Protein AF-A9DFM1-F1 (afdb_monomer)

InterPro domains:
  IPR001387 Cro/C1-type, helix-turn-helix domain [cd00093] (12-69)
  IPR010982 Lambda repressor-like, DNA-binding domain superfamily [G3DSA:1.10.260.40] (3-71)
  IPR010982 Lambda repressor-like, DNA-binding domain superfamily [SSF47413] (9-70)

Mean predicted aligned error: 19.08 Å

Secondary structure (DSSP, 8-state):
----HHHHHHHHHHHHHHHHHHT--HHHHHHHTT--HHHHHHHHTTSS---GGGHHHHHHHHT--HHHHHHHHHTTTS-HHHHHHHHHHHHHHHHHHHTT-SS------------------------------------S--HHHHHHHHHHHHHHHHHHHTTT----HHHHHHHHHHHHHHHHHTT-----SSPPHHHHHHHHHHHHHGGGS-GGGS-HHHHHHHHHHHHHHTS--HHHHHHHHHHHHHHS---

pLDDT: mean 78.1, std 21.41, range [25.56, 97.5]

Organism: Hoeflea phototrophica (strain DSM 17068 / NCIMB 14078 / DFL-43) (NCBI:txid411684)

Nearest PDB structures (foldseek):
  2b5a-assembly1_A  TM=8.485E-01  e=1.503E-03  [Bacillus] caldolyticus
  1y7y-assembly1_B  TM=8.995E-01  e=6.700E-03  Aeromonas hydrophila
  3f52-assembly1_E  TM=8.189E-01  e=5.770E-03  Corynebacterium glutamicum
  3f51-assembly1_A  TM=6.640E-01  e=1.745E-03  Corynebacterium glutamicum
  3f52-assembly1_A  TM=8.006E-01  e=6.065E-03  Corynebacterium glutamicum

Foldseek 3Di:
DQFDLVLQQVLLCVLVVLCVVLVHDLCRLCVQQVHHSVVSVCSNNSVDQDDPSSLVSSCVVSVNDSVVSSLSSVSRVDPNVVSVVVVVVVVVVVVVVVVVPPDDPDDDDDDDDDDDDDDDDDDDDDDDDDDDDDDDDDPAQDVQLQVVLVVLLVVQCVVCVVVVHDDDSVRSLVVSVVVQVVCVVVVHADADPDQDPQLVVQLVVLCVVVCVPPPVPDPPVVNVVSSVVSSRVSGRDNVSNSVVVVVVVVPDDDD

Structure (mmCIF, N/CA/C/O backbone):
data_AF-A9DFM1-F1
#
_entry.id   AF-A9DFM1-F1
#
loop_
_atom_site.group_PDB
_atom_site.id
_atom_site.type_symbol
_atom_site.label_atom_id
_atom_site.label_alt_id
_atom_site.label_comp_id
_atom_site.label_asym_id
_atom_site.label_entity_id
_atom_site.label_seq_id
_atom_site.pdbx_PDB_ins_code
_atom_site.Cartn_x
_atom_site.Cartn_y
_atom_site.Cartn_z
_atom_site.occupancy
_atom_site.B_iso_or_equiv
_atom_site.auth_seq_id
_atom_site.auth_comp_id
_atom_site.auth_asym_id
_atom_site.auth_atom_id
_atom_site.pdbx_PDB_model_num
ATOM 1 N N . MET A 1 1 ? -6.440 0.303 -8.816 1.00 56.59 1 MET A N 1
ATOM 2 C CA . MET A 1 1 ? -7.624 -0.390 -8.256 1.00 56.59 1 MET A CA 1
ATOM 3 C C . MET A 1 1 ? -8.339 0.549 -7.305 1.00 56.59 1 MET A C 1
ATOM 5 O O . MET A 1 1 ? -7.697 1.111 -6.422 1.00 56.59 1 MET A O 1
ATOM 9 N N . GLU A 1 2 ? -9.630 0.785 -7.519 1.00 79.25 2 GLU A N 1
ATOM 10 C CA . GLU A 1 2 ? -10.433 1.628 -6.633 1.00 79.25 2 GLU A CA 1
ATOM 11 C C . GLU A 1 2 ? -10.783 0.837 -5.367 1.00 79.25 2 GLU A C 1
ATOM 13 O O . GLU A 1 2 ? -11.184 -0.323 -5.445 1.00 79.25 2 GLU A O 1
ATOM 18 N N . ARG A 1 3 ? -10.556 1.428 -4.190 1.00 86.62 3 ARG A N 1
ATOM 19 C CA . ARG A 1 3 ? -10.839 0.755 -2.917 1.00 86.62 3 ARG A CA 1
ATOM 20 C C . ARG A 1 3 ? -12.345 0.710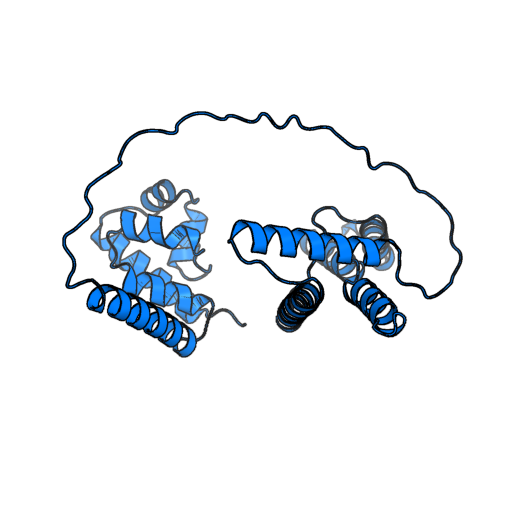 -2.666 1.00 86.62 3 ARG A C 1
ATOM 22 O O . ARG A 1 3 ? -13.054 1.675 -2.948 1.00 86.62 3 ARG A O 1
ATOM 29 N N . ASN A 1 4 ? -12.824 -0.397 -2.105 1.00 90.31 4 ASN A N 1
ATOM 30 C CA . ASN A 1 4 ? -14.251 -0.636 -1.919 1.00 90.31 4 ASN A CA 1
ATOM 31 C C . ASN A 1 4 ? -14.742 -0.089 -0.570 1.00 90.31 4 ASN A C 1
ATOM 33 O O . ASN A 1 4 ? -14.587 -0.713 0.483 1.00 90.31 4 ASN A O 1
ATOM 37 N N . GLN A 1 5 ? -15.380 1.079 -0.609 1.00 92.62 5 GLN A N 1
ATOM 38 C CA . GLN A 1 5 ? -15.931 1.734 0.576 1.00 92.62 5 GLN A CA 1
ATOM 39 C C . GLN A 1 5 ? -17.043 0.911 1.255 1.00 92.62 5 GLN A C 1
ATOM 41 O O . GLN A 1 5 ? -17.166 0.948 2.478 1.00 92.62 5 GLN A O 1
ATOM 46 N N . TYR A 1 6 ? -17.828 0.142 0.492 1.00 94.50 6 TYR A N 1
ATOM 47 C CA . TYR A 1 6 ? -18.863 -0.735 1.049 1.00 94.50 6 TYR A CA 1
ATOM 48 C C . TYR A 1 6 ? -18.241 -1.868 1.876 1.00 94.50 6 TYR A C 1
ATOM 50 O O . TYR A 1 6 ? -18.686 -2.132 2.993 1.00 94.50 6 TYR A O 1
ATOM 58 N N . ALA A 1 7 ? -17.149 -2.465 1.388 1.00 95.12 7 ALA A N 1
ATOM 59 C CA . ALA A 1 7 ? -16.387 -3.451 2.153 1.00 95.12 7 ALA A CA 1
ATOM 60 C C . ALA A 1 7 ? -15.787 -2.839 3.432 1.00 95.12 7 ALA A C 1
ATOM 62 O O . ALA A 1 7 ? -15.794 -3.478 4.482 1.00 95.12 7 ALA A O 1
ATOM 63 N N . ALA A 1 8 ? -15.342 -1.576 3.396 1.00 95.62 8 ALA A N 1
ATOM 64 C CA . ALA A 1 8 ? -14.882 -0.874 4.597 1.00 95.62 8 ALA A CA 1
ATOM 65 C C . ALA A 1 8 ? -15.987 -0.713 5.648 1.00 95.62 8 ALA A C 1
ATOM 67 O O . ALA A 1 8 ? -15.771 -0.992 6.828 1.00 95.62 8 ALA A O 1
ATOM 68 N N . THR A 1 9 ? -17.192 -0.329 5.222 1.00 97.31 9 THR A N 1
ATOM 69 C CA . THR A 1 9 ? -18.367 -0.287 6.100 1.00 97.31 9 THR A CA 1
ATOM 70 C C . THR A 1 9 ? -18.717 -1.668 6.648 1.00 97.31 9 THR A C 1
ATOM 72 O O . THR A 1 9 ? -19.012 -1.779 7.837 1.00 97.31 9 THR A O 1
ATOM 75 N N . ARG A 1 10 ? -18.636 -2.726 5.831 1.00 97.06 10 ARG A N 1
ATOM 76 C CA . ARG A 1 10 ? -18.930 -4.094 6.272 1.00 97.06 10 ARG A CA 1
ATOM 77 C C . ARG A 1 10 ? -17.937 -4.600 7.319 1.00 97.06 10 ARG A C 1
ATOM 79 O O . ARG A 1 10 ? -18.370 -5.140 8.329 1.00 97.06 10 ARG A O 1
ATOM 86 N N . VAL A 1 11 ? -16.636 -4.364 7.132 1.00 97.50 11 VAL A N 1
ATOM 87 C CA . VAL A 1 11 ? -15.616 -4.665 8.155 1.00 97.50 11 VAL A CA 1
ATOM 88 C C . VAL A 1 11 ? -15.936 -3.946 9.461 1.00 97.50 11 VAL A C 1
ATOM 90 O O . VAL A 1 11 ? -15.913 -4.558 10.524 1.00 97.50 11 VAL A O 1
ATOM 93 N N . GLY A 1 12 ? -16.286 -2.660 9.383 1.00 96.88 12 GLY A N 1
ATOM 94 C CA . GLY A 1 12 ? -16.650 -1.881 10.561 1.00 96.88 12 GLY A CA 1
ATOM 95 C C . GLY A 1 12 ? -17.858 -2.443 11.320 1.00 96.88 12 GLY A C 1
ATOM 96 O O . GLY A 1 12 ? -17.838 -2.480 12.548 1.00 96.88 12 GLY A O 1
ATOM 97 N N . GLN A 1 13 ? -18.869 -2.940 10.599 1.00 96.69 13 GLN A N 1
ATOM 98 C CA . GLN A 1 13 ? -20.028 -3.619 11.189 1.00 96.69 13 GLN A CA 1
ATOM 99 C C . GLN A 1 13 ? -19.637 -4.910 11.913 1.00 96.69 13 GLN A C 1
ATOM 101 O O . GLN A 1 13 ? -20.059 -5.094 13.048 1.00 96.69 13 GLN A O 1
ATOM 106 N N . ILE A 1 14 ? -18.807 -5.757 11.294 1.00 96.94 14 ILE A N 1
ATOM 107 C CA . ILE A 1 14 ? -18.366 -7.025 11.898 1.00 96.94 14 ILE A CA 1
ATOM 108 C C . ILE A 1 14 ? -17.587 -6.762 13.192 1.00 96.94 14 ILE A C 1
ATOM 110 O O . ILE A 1 14 ? -17.854 -7.397 14.210 1.00 96.94 14 ILE A O 1
ATOM 114 N N . ILE A 1 15 ? -16.665 -5.790 13.171 1.00 96.56 15 ILE A N 1
ATOM 115 C CA . ILE A 1 15 ? -15.914 -5.387 14.368 1.00 96.56 15 ILE A CA 1
ATOM 116 C C . ILE A 1 15 ? -16.876 -4.896 15.451 1.00 96.56 15 ILE A C 1
ATOM 118 O O . ILE A 1 15 ? -16.724 -5.264 16.607 1.00 96.56 15 ILE A O 1
ATOM 122 N N . PHE A 1 16 ? -17.859 -4.064 15.097 1.00 94.69 16 PHE A N 1
ATOM 123 C CA . PHE A 1 16 ? -18.815 -3.523 16.062 1.00 94.69 16 PHE A CA 1
ATOM 124 C C . PHE A 1 16 ? -19.688 -4.606 16.711 1.00 94.69 16 PHE A C 1
ATOM 126 O O . PHE A 1 16 ? -19.906 -4.557 17.919 1.00 94.69 16 PHE A O 1
ATOM 133 N N . GLU A 1 17 ? -20.155 -5.573 15.923 1.00 95.06 17 GLU A N 1
ATOM 134 C CA . GLU A 1 17 ? -20.949 -6.713 16.385 1.00 95.06 17 GLU A CA 1
ATOM 135 C C . GLU A 1 17 ? -20.171 -7.531 17.426 1.00 95.06 17 GLU A C 1
ATOM 137 O O . GLU A 1 17 ? -20.591 -7.608 18.581 1.00 95.06 17 GLU A O 1
ATOM 142 N N . HIS A 1 18 ? -18.958 -7.978 17.094 1.00 95.88 18 HIS A N 1
ATOM 143 C CA . HIS A 1 18 ? -18.132 -8.769 18.016 1.00 95.88 18 HIS A CA 1
ATOM 144 C C . HIS A 1 18 ? -17.603 -7.946 19.201 1.00 95.88 18 HIS A C 1
ATOM 146 O O . HIS A 1 18 ? -17.416 -8.456 20.307 1.00 95.88 18 HIS A O 1
ATOM 152 N N . LEU A 1 19 ? -17.394 -6.638 19.024 1.00 93.94 19 LEU A N 1
ATOM 153 C CA . LEU A 1 19 ? -17.071 -5.742 20.136 1.00 93.94 19 LEU A CA 1
ATOM 154 C C . LEU A 1 19 ? -18.228 -5.692 21.147 1.00 93.94 19 LEU A C 1
ATOM 156 O O . LEU A 1 19 ? -17.990 -5.707 22.353 1.00 93.94 19 LEU A O 1
ATOM 160 N N . SER A 1 20 ? -19.474 -5.657 20.667 1.00 92.12 20 SER A N 1
ATOM 161 C CA . SER A 1 20 ? -20.652 -5.645 21.539 1.00 92.12 20 SER A CA 1
ATOM 162 C C . SER A 1 20 ? -20.856 -6.966 22.287 1.00 92.12 20 SER A C 1
ATOM 164 O O . SER A 1 20 ? -21.294 -6.942 23.436 1.00 92.12 20 SER A O 1
ATOM 166 N N . GLU A 1 21 ? -20.471 -8.091 21.682 1.00 93.44 21 GLU A N 1
ATOM 167 C CA . GLU A 1 21 ? -20.559 -9.427 22.284 1.00 93.44 21 GLU A CA 1
ATOM 168 C C . GLU A 1 21 ? -19.426 -9.706 23.281 1.00 93.44 21 GLU A C 1
ATOM 170 O O . GLU A 1 21 ? -19.662 -10.270 24.347 1.00 93.44 21 GLU A O 1
ATOM 175 N N . SER A 1 22 ? -18.206 -9.251 22.982 1.00 91.12 22 SER A N 1
ATOM 176 C CA . SER A 1 22 ? -17.028 -9.438 23.846 1.00 91.12 22 SER A CA 1
ATOM 177 C C . SER A 1 22 ? -17.039 -8.579 25.117 1.00 91.12 22 SER A C 1
ATOM 179 O O . SER A 1 22 ? -16.221 -8.785 26.014 1.00 91.12 22 SER A O 1
ATOM 181 N N . GLY A 1 23 ? -17.927 -7.582 25.200 1.00 89.94 23 GLY A N 1
ATOM 182 C CA . GLY A 1 23 ? -17.985 -6.630 26.314 1.00 89.94 23 GLY A CA 1
ATOM 183 C C . GLY A 1 23 ? -16.815 -5.639 26.356 1.00 89.94 23 GLY A C 1
ATOM 184 O O . GLY A 1 23 ? -16.702 -4.865 27.307 1.00 89.94 23 GLY A O 1
ATOM 185 N N . LEU A 1 24 ? -15.952 -5.639 25.335 1.00 92.44 24 LEU A N 1
ATOM 186 C CA . LEU A 1 24 ? -14.826 -4.721 25.231 1.00 92.44 24 LEU A CA 1
ATOM 187 C C . LEU A 1 24 ? -15.289 -3.328 24.811 1.00 92.44 24 LEU A C 1
ATOM 189 O O . LEU A 1 24 ? -16.146 -3.134 23.951 1.00 92.44 24 LEU A O 1
ATOM 193 N N . THR A 1 25 ? -14.647 -2.310 25.365 1.00 92.75 25 THR A N 1
ATOM 194 C CA . THR A 1 25 ? -14.789 -0.940 24.881 1.00 92.75 25 THR A CA 1
ATOM 195 C C . THR A 1 25 ? -13.894 -0.698 23.665 1.00 92.75 25 THR A C 1
ATOM 197 O O . THR A 1 25 ? -12.832 -1.302 23.498 1.00 92.75 25 THR A O 1
ATOM 200 N N . TYR A 1 26 ? -14.254 0.291 22.839 1.00 92.00 26 TYR A N 1
ATOM 201 C CA . TYR A 1 26 ? -13.399 0.743 21.733 1.00 92.00 26 TYR A CA 1
ATOM 202 C C . TYR A 1 26 ? -11.975 1.098 22.177 1.00 92.00 26 TYR A C 1
ATOM 204 O O . TYR A 1 26 ? -11.032 0.929 21.411 1.00 92.00 26 TYR A O 1
ATOM 212 N N . THR A 1 27 ? -11.822 1.643 23.383 1.00 92.62 27 THR A N 1
ATOM 213 C CA . THR A 1 27 ? -10.529 2.029 23.955 1.00 92.62 27 THR A CA 1
ATOM 214 C C . THR A 1 27 ? -9.681 0.826 24.338 1.00 92.62 27 THR A C 1
ATOM 216 O O . THR A 1 27 ? -8.478 0.849 24.090 1.00 92.62 27 THR A O 1
ATOM 219 N N . GLU A 1 28 ? -10.290 -0.226 24.883 1.00 94.00 28 GLU A N 1
ATOM 220 C CA . GLU A 1 28 ? -9.585 -1.460 25.238 1.00 94.00 28 GLU A CA 1
ATOM 221 C C . GLU A 1 28 ? -9.138 -2.211 23.991 1.00 94.00 28 GLU A C 1
ATOM 223 O O . GLU A 1 28 ? -7.965 -2.568 23.891 1.00 94.00 28 GLU A O 1
ATOM 228 N N . LEU A 1 29 ? -10.024 -2.366 22.999 1.00 95.19 29 LEU A N 1
ATOM 229 C CA . LEU A 1 29 ? -9.646 -2.981 21.729 1.00 95.19 29 LEU A CA 1
ATOM 230 C C . LEU A 1 29 ? -8.547 -2.167 21.034 1.00 95.19 29 LEU A C 1
ATOM 232 O O . LEU A 1 29 ? -7.565 -2.735 20.566 1.00 95.19 29 LEU A O 1
ATOM 236 N N . ALA A 1 30 ? -8.667 -0.835 21.010 1.00 95.62 30 ALA A N 1
ATOM 237 C CA . ALA A 1 30 ? -7.642 0.035 20.439 1.00 95.62 30 ALA A CA 1
ATOM 238 C C . ALA A 1 30 ? -6.277 -0.151 21.127 1.00 95.62 30 ALA A C 1
ATOM 240 O O . ALA A 1 30 ? -5.259 -0.237 20.441 1.00 95.62 30 ALA A O 1
ATOM 241 N N . GLY A 1 31 ? -6.269 -0.276 22.459 1.00 95.06 31 GLY A N 1
ATOM 242 C CA . GLY A 1 31 ? -5.071 -0.580 23.239 1.00 95.06 31 GLY A CA 1
ATOM 243 C C . GLY A 1 31 ? -4.461 -1.939 22.891 1.00 95.06 31 GLY A C 1
ATOM 244 O O . GLY A 1 31 ? -3.258 -2.005 22.654 1.00 95.06 31 GLY A O 1
ATOM 245 N N . ARG A 1 32 ? -5.282 -2.995 22.791 1.00 94.00 32 ARG A N 1
ATOM 246 C CA . ARG A 1 32 ? -4.826 -4.355 22.442 1.00 94.00 32 ARG A CA 1
ATOM 247 C C . ARG A 1 32 ? -4.170 -4.421 21.066 1.00 94.00 32 ARG A C 1
ATOM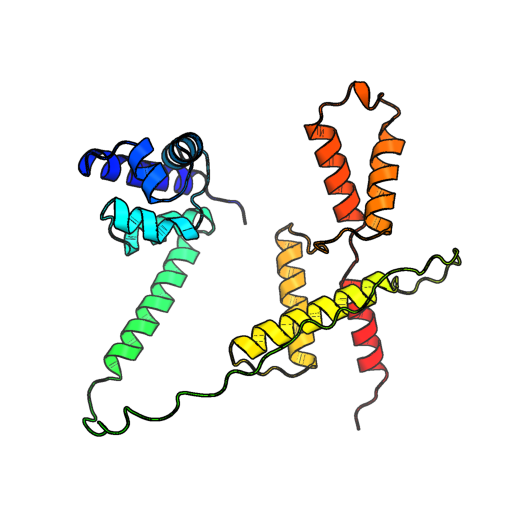 249 O O . ARG A 1 32 ? -3.142 -5.067 20.921 1.00 94.00 32 ARG A O 1
ATOM 256 N N . ILE A 1 33 ? -4.724 -3.717 20.078 1.00 94.69 33 ILE A N 1
ATOM 257 C CA . ILE A 1 33 ? -4.220 -3.761 18.696 1.00 94.69 33 ILE A CA 1
ATOM 258 C C . ILE A 1 33 ? -3.221 -2.634 18.366 1.00 94.69 33 ILE A C 1
ATOM 260 O O . ILE A 1 33 ? -2.871 -2.429 17.204 1.00 94.69 33 ILE A O 1
ATOM 264 N N . GLY A 1 34 ? -2.788 -1.850 19.361 1.00 94.12 34 GLY A N 1
ATOM 265 C CA . GLY A 1 34 ? -1.766 -0.811 19.183 1.00 94.12 34 GLY A CA 1
ATOM 266 C C . GLY A 1 34 ? -2.209 0.402 18.351 1.00 94.12 34 GLY A C 1
ATOM 267 O O . GLY A 1 34 ? -1.385 1.050 17.701 1.00 94.12 34 GLY A O 1
ATOM 268 N N . VAL A 1 35 ? -3.503 0.742 18.347 1.00 95.00 35 VAL A N 1
ATOM 269 C CA . VAL A 1 35 ? -4.031 1.927 17.647 1.00 95.00 35 VAL A CA 1
ATOM 270 C C . VAL A 1 35 ? -4.641 2.934 18.615 1.00 95.00 35 VAL A C 1
ATOM 272 O O . VAL A 1 35 ? -5.077 2.607 19.710 1.00 95.00 35 VAL A O 1
ATOM 275 N N . ASN A 1 36 ? -4.723 4.202 18.208 1.00 94.19 36 ASN A N 1
ATOM 276 C CA . ASN A 1 36 ? -5.441 5.192 19.010 1.00 94.19 36 ASN A CA 1
ATOM 277 C C . ASN A 1 36 ? -6.970 5.038 18.863 1.00 94.19 36 ASN A C 1
ATOM 279 O O . ASN A 1 36 ? -7.480 4.605 17.824 1.00 94.19 36 ASN A O 1
ATOM 283 N N . GLY A 1 37 ? -7.720 5.452 19.890 1.00 89.81 37 GLY A N 1
ATOM 284 C CA . GLY A 1 37 ? -9.183 5.313 19.916 1.00 89.81 37 GLY A CA 1
ATOM 285 C C . GLY A 1 37 ? -9.907 6.043 18.775 1.00 89.81 37 GLY A C 1
ATOM 286 O O . GLY A 1 37 ? -10.938 5.579 18.293 1.00 89.81 37 GLY A O 1
ATOM 287 N N . THR A 1 38 ? -9.360 7.155 18.276 1.00 93.62 38 THR A N 1
ATOM 288 C CA . THR A 1 38 ? -9.922 7.875 17.118 1.00 93.62 38 THR A CA 1
ATOM 289 C C . THR A 1 38 ? -9.801 7.059 15.830 1.00 93.62 38 THR A C 1
ATOM 291 O O . THR A 1 38 ? -10.748 6.994 15.046 1.00 93.62 38 THR A O 1
ATOM 294 N N . LYS A 1 39 ? -8.652 6.409 15.608 1.00 93.56 39 LYS A N 1
ATOM 295 C CA . LYS A 1 39 ? -8.417 5.510 14.475 1.00 93.56 39 LYS A CA 1
ATOM 296 C C . LYS A 1 39 ? -9.357 4.315 14.566 1.00 93.56 39 LYS A C 1
ATOM 298 O O . LYS A 1 39 ? -10.001 4.018 13.567 1.00 93.56 39 LYS A O 1
ATOM 303 N N . MET A 1 40 ? -9.520 3.730 15.753 1.00 94.31 40 MET A N 1
ATOM 304 C CA . MET A 1 40 ? -10.471 2.641 15.983 1.00 94.31 40 MET A CA 1
ATOM 305 C C . MET A 1 40 ? -11.909 3.033 15.610 1.00 94.31 40 MET A C 1
ATOM 307 O O . MET A 1 40 ? -12.555 2.340 14.829 1.00 94.31 40 MET A O 1
ATOM 311 N N . LYS A 1 41 ? -12.392 4.194 16.070 1.00 93.69 41 LYS A N 1
ATOM 312 C CA . LYS A 1 41 ? -13.730 4.694 15.703 1.00 93.69 41 LYS A CA 1
ATOM 313 C C . LYS A 1 41 ? -13.896 4.878 14.193 1.00 93.69 41 LYS A C 1
ATOM 315 O O . LYS A 1 41 ? -14.951 4.566 13.651 1.00 93.69 41 LYS A O 1
ATOM 320 N N . ASN A 1 42 ? -12.869 5.375 13.504 1.00 94.62 42 ASN A N 1
ATOM 321 C CA . ASN A 1 42 ? -12.921 5.550 12.051 1.00 94.62 42 ASN A CA 1
ATOM 322 C C . ASN A 1 42 ? -12.899 4.216 11.290 1.00 94.62 42 ASN A C 1
ATOM 324 O O . ASN A 1 42 ? -13.549 4.127 10.251 1.00 94.62 42 ASN A O 1
ATOM 328 N N . LEU A 1 43 ? -12.192 3.202 11.801 1.00 94.88 43 LEU A N 1
ATOM 329 C CA . LEU A 1 43 ? -12.216 1.839 11.261 1.00 94.88 43 LEU A CA 1
ATOM 330 C C . LEU A 1 43 ? -13.604 1.208 11.437 1.00 94.88 43 LEU A C 1
ATOM 332 O O . LEU A 1 43 ? -14.192 0.746 10.467 1.00 94.88 43 LEU A O 1
ATOM 336 N N . CYS A 1 44 ? -14.180 1.296 12.638 1.00 93.56 44 CYS A N 1
ATOM 337 C CA . CYS A 1 44 ? -15.509 0.748 12.932 1.00 93.56 44 CYS A CA 1
ATOM 338 C C . CYS A 1 44 ? -16.631 1.460 12.158 1.00 93.56 44 CYS A C 1
ATOM 340 O O . CYS A 1 44 ? -17.616 0.849 11.767 1.00 93.56 44 CYS A O 1
ATOM 342 N N . ALA A 1 45 ? -16.474 2.755 11.874 1.00 93.94 45 ALA A N 1
ATOM 343 C CA . ALA A 1 45 ? -17.405 3.500 11.029 1.00 93.94 45 ALA A CA 1
ATOM 344 C C . ALA A 1 45 ? -17.198 3.255 9.518 1.00 93.94 45 ALA A C 1
ATOM 346 O O . ALA A 1 45 ? -17.872 3.889 8.704 1.00 93.94 45 ALA A O 1
ATOM 347 N N . GLY A 1 46 ? -16.217 2.434 9.126 1.00 94.31 46 GLY A N 1
ATOM 348 C CA . GLY A 1 46 ? -15.826 2.219 7.732 1.00 94.31 46 GLY A CA 1
ATOM 349 C C . GLY A 1 46 ? -15.254 3.456 7.037 1.00 94.31 46 GLY A C 1
ATOM 350 O O . GLY A 1 46 ? -15.101 3.461 5.823 1.00 94.31 46 GLY A O 1
ATOM 351 N N . ARG A 1 47 ? -14.938 4.534 7.767 1.00 94.31 47 ARG A N 1
ATOM 352 C CA . ARG A 1 47 ? -14.354 5.762 7.192 1.00 94.31 47 ARG A CA 1
ATOM 353 C C . ARG A 1 47 ? -12.909 5.555 6.761 1.00 94.31 47 ARG A C 1
ATOM 355 O O . ARG A 1 47 ? -12.418 6.287 5.907 1.00 94.31 47 ARG A O 1
ATOM 362 N N . HIS A 1 48 ? -12.230 4.597 7.384 1.00 95.06 48 HIS A N 1
ATOM 363 C CA . HIS A 1 48 ? -10.891 4.158 7.026 1.00 95.06 48 HIS A CA 1
ATOM 364 C C . HIS A 1 48 ? -10.914 2.679 6.642 1.00 95.06 48 HIS A C 1
ATOM 366 O O . HIS A 1 48 ? -11.640 1.889 7.239 1.00 95.06 48 HIS A O 1
ATOM 372 N N . TYR A 1 49 ? -10.061 2.324 5.688 1.00 96.38 49 TYR A N 1
ATOM 373 C CA . TYR A 1 49 ? -9.751 0.939 5.351 1.00 96.38 49 TYR A CA 1
ATOM 374 C C . TYR A 1 49 ? -8.934 0.291 6.468 1.00 96.38 49 TYR A C 1
ATOM 376 O O . TYR A 1 49 ? -8.105 0.969 7.089 1.00 96.38 49 TYR A O 1
ATOM 384 N N . LEU A 1 50 ? -9.177 -0.994 6.713 1.00 97.25 50 LEU A N 1
ATOM 385 C CA . LEU A 1 50 ? -8.493 -1.769 7.735 1.00 97.25 50 LEU A CA 1
ATOM 386 C C . LEU A 1 50 ? -7.153 -2.275 7.181 1.00 97.25 50 LEU A C 1
ATOM 388 O O . LEU A 1 50 ? -7.163 -3.090 6.264 1.00 97.25 50 LEU A O 1
ATOM 392 N N . PRO A 1 51 ? -6.010 -1.822 7.727 1.00 96.31 51 PRO A N 1
ATOM 393 C CA . PRO A 1 51 ? -4.703 -2.351 7.348 1.00 96.31 51 PRO A CA 1
ATOM 394 C C . PRO A 1 51 ? -4.631 -3.865 7.576 1.00 96.31 51 PRO A C 1
ATOM 396 O O . PRO A 1 51 ? -5.145 -4.355 8.583 1.00 96.31 51 PRO A O 1
ATOM 399 N N . LEU A 1 52 ? -3.976 -4.591 6.665 1.00 95.62 52 LEU A N 1
ATOM 400 C CA . LEU A 1 52 ? -3.890 -6.056 6.718 1.00 95.62 52 LEU A CA 1
ATOM 401 C C . LEU A 1 52 ? -3.154 -6.545 7.973 1.00 95.62 52 LEU A C 1
ATOM 403 O O . LEU A 1 52 ? -3.466 -7.606 8.500 1.00 95.62 52 LEU A O 1
ATOM 407 N N . GLU A 1 53 ? -2.239 -5.734 8.501 1.00 95.75 53 GLU A N 1
ATOM 408 C CA . GLU A 1 53 ? -1.472 -6.024 9.714 1.00 95.75 53 GLU A CA 1
ATOM 409 C C . GLU A 1 53 ? -2.345 -6.027 10.978 1.00 95.75 53 GLU A C 1
ATOM 411 O O . GLU A 1 53 ? -1.913 -6.491 12.026 1.00 95.75 53 GLU A O 1
ATOM 416 N N . LEU A 1 54 ? -3.570 -5.489 10.901 1.00 96.94 54 LEU A N 1
ATOM 417 C CA . LEU A 1 54 ? -4.513 -5.487 12.018 1.00 96.94 54 LEU A CA 1
ATOM 418 C C . LEU A 1 54 ? -5.498 -6.661 11.979 1.00 96.94 54 LEU A C 1
ATOM 420 O O . LEU A 1 54 ? -6.321 -6.755 12.883 1.00 96.94 54 LEU A O 1
ATOM 424 N N . ILE A 1 55 ? -5.450 -7.533 10.966 1.00 96.88 55 ILE A N 1
ATOM 425 C CA . ILE A 1 55 ? -6.387 -8.661 10.854 1.00 96.88 55 ILE A CA 1
ATOM 426 C C . ILE A 1 55 ? -6.206 -9.616 12.033 1.00 96.88 55 ILE A C 1
ATOM 428 O O . ILE A 1 55 ? -7.133 -9.785 12.818 1.00 96.88 55 ILE A O 1
ATOM 432 N N . GLU A 1 56 ? -5.010 -10.181 12.185 1.00 96.31 56 GLU A N 1
ATOM 433 C CA . GLU A 1 56 ? -4.672 -11.132 13.250 1.00 96.31 56 GLU A CA 1
ATOM 434 C C . GLU A 1 56 ? -4.981 -10.594 14.659 1.00 96.31 56 GLU A C 1
ATOM 436 O O . GLU A 1 56 ? -5.794 -11.211 15.346 1.00 96.31 56 GLU A O 1
ATOM 441 N N . PRO A 1 57 ? -4.496 -9.407 15.080 1.00 96.75 57 PRO A N 1
ATOM 442 C CA . PRO A 1 57 ? -4.770 -8.921 16.432 1.00 96.75 57 PRO A CA 1
ATOM 443 C C . PRO A 1 57 ? -6.251 -8.592 16.677 1.00 96.75 57 PRO A C 1
ATOM 445 O O . PRO A 1 57 ? -6.691 -8.603 17.824 1.00 96.75 57 PRO A O 1
ATOM 448 N N . ILE A 1 58 ? -7.042 -8.287 15.640 1.00 96.38 58 ILE A N 1
ATOM 449 C CA . ILE A 1 58 ? -8.495 -8.092 15.786 1.00 96.38 58 ILE A CA 1
ATOM 450 C C . ILE A 1 58 ? -9.212 -9.433 15.909 1.00 96.38 58 ILE A C 1
ATOM 452 O O . ILE A 1 58 ? -10.065 -9.566 16.782 1.00 96.38 58 ILE A O 1
ATOM 456 N N . VAL A 1 59 ? -8.866 -10.406 15.061 1.00 97.12 59 VAL A N 1
ATOM 457 C CA . VAL A 1 59 ? -9.412 -11.770 15.116 1.00 97.12 59 VAL A CA 1
ATOM 458 C C . VAL A 1 59 ? -9.154 -12.371 16.493 1.00 97.12 59 VAL A C 1
ATOM 460 O O . VAL A 1 59 ? -10.089 -12.868 17.110 1.00 97.12 59 VAL A O 1
ATOM 463 N N . GLU A 1 60 ? -7.937 -12.248 17.019 1.00 95.44 60 GLU A N 1
ATOM 464 C CA . GLU A 1 60 ? -7.598 -12.731 18.359 1.00 95.44 60 GLU A CA 1
ATOM 465 C C . GLU A 1 60 ? -8.338 -11.972 19.464 1.00 95.44 60 GLU A C 1
ATOM 467 O O . GLU A 1 60 ? -8.878 -12.580 20.384 1.00 95.44 60 GLU A O 1
ATOM 472 N N . ALA A 1 61 ? -8.379 -10.637 19.402 1.00 95.38 61 ALA A N 1
ATOM 473 C CA . ALA A 1 61 ? -8.959 -9.840 20.480 1.00 95.38 61 ALA A CA 1
ATOM 474 C C . ALA A 1 61 ? -10.487 -9.947 20.578 1.00 95.38 61 ALA A C 1
ATOM 476 O O . ALA A 1 61 ? -11.024 -9.711 21.663 1.00 95.38 61 ALA A O 1
ATOM 477 N N . LEU A 1 62 ? -11.160 -10.231 19.461 1.00 95.81 62 LEU A N 1
ATOM 478 C CA . LEU A 1 62 ? -12.617 -10.311 19.345 1.00 95.81 62 LEU A CA 1
ATOM 479 C C . LEU A 1 62 ? -13.130 -11.733 19.073 1.00 95.81 62 LEU A C 1
ATOM 481 O O . LEU A 1 62 ? -14.328 -11.895 18.868 1.00 95.81 62 LEU A O 1
ATOM 485 N N . GLU A 1 63 ? -12.242 -12.732 19.054 1.00 94.94 63 GLU A N 1
ATOM 486 C CA . GLU A 1 63 ? -12.559 -14.143 18.779 1.00 94.94 63 GLU A CA 1
ATOM 487 C C . GLU A 1 63 ? -13.365 -14.340 17.477 1.00 94.94 63 GLU A C 1
ATOM 489 O O . GLU A 1 63 ? -14.263 -15.175 17.388 1.00 94.94 63 GLU A O 1
ATOM 494 N N . ILE A 1 64 ? -13.046 -13.550 16.444 1.00 95.19 64 ILE A N 1
ATOM 495 C CA . ILE A 1 64 ? -13.743 -13.590 15.150 1.00 95.19 64 ILE A CA 1
ATOM 496 C C . ILE A 1 64 ? -13.240 -14.777 14.335 1.00 95.19 64 ILE A C 1
ATOM 498 O O . ILE A 1 64 ? -12.043 -15.052 14.297 1.00 95.19 64 ILE A O 1
ATOM 502 N N . GLU A 1 65 ? -14.132 -15.431 13.593 1.00 93.75 65 GLU A N 1
ATOM 503 C CA . GLU A 1 65 ? -13.728 -16.420 12.598 1.00 93.75 65 GLU A CA 1
ATOM 504 C C . GLU A 1 65 ? -12.778 -15.790 11.545 1.00 93.75 65 GLU A C 1
ATOM 506 O O . GLU A 1 65 ? -13.178 -14.876 10.805 1.00 93.75 65 GLU A O 1
ATOM 511 N N . PRO A 1 66 ? -11.522 -16.269 11.429 1.00 92.56 66 PRO A N 1
ATOM 512 C CA . PRO A 1 66 ? -10.507 -15.623 10.603 1.00 92.56 66 PRO A CA 1
ATOM 513 C C . PRO A 1 66 ? -10.830 -15.676 9.110 1.00 92.56 66 PRO A C 1
ATOM 515 O O . PRO A 1 66 ? -10.511 -14.729 8.393 1.00 92.56 66 PRO A O 1
ATOM 518 N N . GLU A 1 67 ? -11.458 -16.749 8.626 1.00 88.75 67 GLU A N 1
ATOM 519 C CA . GLU A 1 67 ? -11.718 -16.962 7.196 1.00 88.75 67 GLU A CA 1
ATOM 520 C C . GLU A 1 67 ? -12.687 -15.910 6.644 1.00 88.75 67 GLU A C 1
ATOM 522 O O . GLU A 1 67 ? -12.371 -15.196 5.686 1.00 88.75 67 GLU A O 1
ATOM 527 N N . ASN A 1 68 ? -13.833 -15.748 7.308 1.00 90.06 68 ASN A N 1
ATOM 528 C CA . ASN A 1 68 ? -14.852 -14.778 6.932 1.00 90.06 68 ASN A CA 1
ATOM 529 C C . ASN A 1 68 ? -14.343 -13.337 7.095 1.00 90.06 68 ASN A C 1
ATOM 531 O O . ASN A 1 68 ? -14.443 -12.526 6.171 1.00 90.06 68 ASN A O 1
ATOM 535 N N . PHE A 1 69 ? -13.716 -13.018 8.232 1.00 96.00 69 PHE A N 1
ATOM 536 C CA . PHE A 1 69 ? -13.224 -11.663 8.477 1.00 96.00 69 PHE A CA 1
ATOM 537 C C . PHE A 1 69 ? -12.130 -11.252 7.487 1.00 96.00 69 PHE A C 1
ATOM 539 O O . PHE A 1 69 ? -12.215 -10.181 6.881 1.00 96.00 69 PHE A O 1
ATOM 546 N N . THR A 1 70 ? -11.142 -12.122 7.259 1.00 96.00 70 THR A N 1
ATOM 547 C CA . THR A 1 70 ? -10.048 -11.864 6.311 1.00 96.00 70 THR A CA 1
ATOM 548 C C . THR A 1 70 ? -10.586 -11.658 4.899 1.00 96.00 70 THR A C 1
ATOM 550 O O . THR A 1 70 ? -10.178 -10.710 4.228 1.00 96.00 70 THR A O 1
ATOM 553 N N . GLY A 1 71 ? -11.546 -12.479 4.456 1.00 94.25 71 GLY A N 1
ATOM 554 C CA . GLY A 1 71 ? -12.181 -12.323 3.146 1.00 94.25 71 GLY A CA 1
ATOM 555 C C . GLY A 1 71 ? -12.821 -10.944 2.966 1.00 94.25 71 GLY A C 1
ATOM 556 O O . GLY A 1 71 ? -12.558 -10.253 1.979 1.00 94.25 71 GLY A O 1
ATOM 557 N N . VAL A 1 72 ? -13.597 -10.487 3.953 1.00 96.00 72 VAL A N 1
ATOM 558 C CA . VAL A 1 72 ? -14.252 -9.169 3.904 1.00 96.00 72 VAL A CA 1
ATOM 559 C C . VAL A 1 72 ? -13.230 -8.024 3.931 1.00 96.00 72 VAL A C 1
ATOM 561 O O . VAL A 1 72 ? -13.416 -7.018 3.240 1.00 96.00 72 VAL A O 1
ATOM 564 N N . VAL A 1 73 ? -12.127 -8.167 4.675 1.00 97.00 73 VAL A N 1
ATOM 565 C CA . VAL A 1 73 ? -11.038 -7.177 4.683 1.00 97.00 73 VAL A CA 1
ATOM 566 C C . VAL A 1 73 ? -10.342 -7.111 3.325 1.00 97.00 73 VAL A C 1
ATOM 568 O O . VAL A 1 73 ? -10.132 -6.017 2.806 1.00 97.00 73 VAL A O 1
ATOM 571 N N . LEU A 1 74 ? -10.047 -8.247 2.691 1.00 96.12 74 LEU A N 1
ATOM 572 C CA . LEU A 1 74 ? -9.429 -8.274 1.361 1.00 96.12 74 LEU A CA 1
ATOM 573 C C . LEU A 1 74 ? -10.324 -7.634 0.288 1.00 96.12 74 LEU A C 1
ATOM 575 O O . LEU A 1 74 ? -9.820 -6.944 -0.601 1.00 96.12 74 LEU A O 1
ATOM 579 N N . CYS A 1 75 ? -11.649 -7.755 0.415 1.00 95.31 75 CYS A N 1
ATOM 580 C CA . CYS A 1 75 ? -12.612 -7.084 -0.465 1.00 95.31 75 CYS A CA 1
ATOM 581 C C . CYS A 1 75 ? -12.548 -5.547 -0.400 1.00 95.31 75 CYS A C 1
ATOM 583 O O . CYS A 1 75 ? -13.101 -4.880 -1.272 1.00 95.31 75 CYS A O 1
ATOM 585 N N . GLN A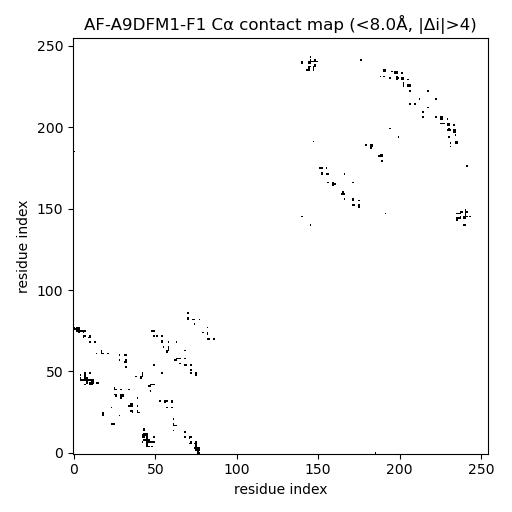 1 76 ? -11.865 -4.950 0.585 1.00 95.38 76 GLN A N 1
ATOM 586 C CA . GLN A 1 76 ? -11.565 -3.512 0.588 1.00 95.38 76 GLN A CA 1
ATOM 587 C C . GLN A 1 76 ? -10.561 -3.110 -0.500 1.00 95.38 76 GLN A C 1
ATOM 589 O O . GLN A 1 76 ? -10.545 -1.952 -0.931 1.00 95.38 76 GLN A O 1
ATOM 594 N N . TYR A 1 77 ? -9.722 -4.057 -0.924 1.00 94.94 77 TYR A N 1
ATOM 595 C CA . TYR A 1 77 ? -8.561 -3.837 -1.784 1.00 94.94 77 TYR A CA 1
ATOM 596 C C . TYR A 1 77 ? -8.681 -4.511 -3.155 1.00 94.94 77 TYR A C 1
ATOM 598 O O . TYR A 1 77 ? -7.931 -4.156 -4.062 1.00 94.94 77 TYR A O 1
ATOM 606 N N . GLY A 1 78 ? -9.625 -5.437 -3.323 1.00 92.12 78 GLY A N 1
ATOM 607 C CA . GLY A 1 78 ? -9.876 -6.147 -4.575 1.00 92.12 78 GLY A CA 1
ATOM 608 C C . GLY A 1 78 ? -11.362 -6.393 -4.824 1.00 92.12 78 GLY A C 1
ATOM 609 O O . GLY A 1 78 ? -12.204 -6.158 -3.958 1.00 92.12 78 GLY A O 1
ATOM 610 N N . SER A 1 79 ? -11.691 -6.865 -6.027 1.00 91.94 79 SER A N 1
ATOM 611 C CA . SER A 1 79 ? -13.052 -7.313 -6.329 1.00 91.94 79 SER A CA 1
ATOM 612 C C . SER A 1 79 ? -13.368 -8.608 -5.585 1.00 91.94 79 SER A C 1
ATOM 614 O O . SER A 1 79 ? -12.487 -9.436 -5.351 1.00 91.94 79 SER A O 1
ATOM 616 N N . GLU A 1 80 ? -14.642 -8.816 -5.267 1.00 89.75 80 GLU A N 1
ATOM 617 C CA . GLU A 1 80 ? -15.104 -10.038 -4.604 1.00 89.75 80 GLU A CA 1
ATOM 618 C C . GLU A 1 80 ? -14.712 -11.299 -5.393 1.00 89.75 80 GLU A C 1
ATOM 620 O O . GLU A 1 80 ? -14.199 -12.250 -4.811 1.00 89.75 80 GLU A O 1
ATOM 625 N N . CYS A 1 81 ? -14.828 -11.275 -6.727 1.00 90.69 81 CYS A N 1
ATOM 626 C CA . CYS A 1 81 ? -14.396 -12.387 -7.576 1.00 90.69 81 CYS A CA 1
ATOM 627 C C . CYS A 1 81 ? -12.891 -12.676 -7.459 1.00 90.69 81 CYS A C 1
ATOM 629 O O . CYS A 1 81 ? -12.496 -13.840 -7.454 1.00 90.69 81 CYS A O 1
ATOM 631 N N . ALA A 1 82 ? -12.044 -11.644 -7.357 1.00 90.31 82 ALA A N 1
ATOM 632 C CA . ALA A 1 82 ? -10.604 -11.831 -7.192 1.00 90.31 82 ALA A CA 1
ATOM 633 C C . ALA A 1 82 ? -10.272 -12.431 -5.819 1.00 90.31 82 ALA A C 1
ATOM 635 O O . ALA A 1 82 ? -9.464 -13.352 -5.731 1.00 90.31 82 ALA A O 1
ATOM 636 N N . VAL A 1 83 ? -10.934 -11.961 -4.758 1.00 92.06 83 VAL A N 1
ATOM 637 C CA . VAL A 1 83 ? -10.760 -12.499 -3.400 1.00 92.06 83 VAL A CA 1
ATOM 638 C C . VAL A 1 83 ? -11.229 -13.954 -3.322 1.00 92.06 83 VAL A C 1
ATOM 640 O O . VAL A 1 83 ? -10.502 -14.798 -2.804 1.00 92.06 83 VAL A O 1
ATOM 643 N N . GLN A 1 84 ? -12.389 -14.278 -3.901 1.00 91.25 84 GLN A N 1
ATOM 644 C CA . GLN A 1 84 ? -12.897 -15.652 -3.982 1.00 91.25 84 GLN A CA 1
ATOM 645 C C . GLN A 1 84 ? -11.960 -16.566 -4.780 1.00 91.25 84 GLN A C 1
ATOM 647 O O . GLN A 1 84 ? -11.713 -17.700 -4.375 1.00 91.25 84 GLN A O 1
ATOM 652 N N . TYR A 1 85 ? -11.405 -16.076 -5.893 1.00 90.75 85 TYR A N 1
ATOM 653 C CA . TYR A 1 85 ? -10.425 -16.827 -6.675 1.00 90.75 85 TYR A CA 1
ATOM 654 C C . TYR A 1 85 ? -9.162 -17.126 -5.859 1.00 90.75 85 TYR A C 1
ATOM 656 O O . TYR A 1 85 ? -8.716 -18.270 -5.823 1.00 90.75 85 TYR A O 1
ATOM 664 N N . ILE A 1 86 ? -8.621 -16.127 -5.156 1.00 88.12 86 ILE A N 1
ATOM 665 C CA . ILE A 1 86 ? -7.459 -16.295 -4.274 1.00 88.12 86 ILE A CA 1
ATOM 666 C C . ILE A 1 86 ? -7.758 -17.328 -3.17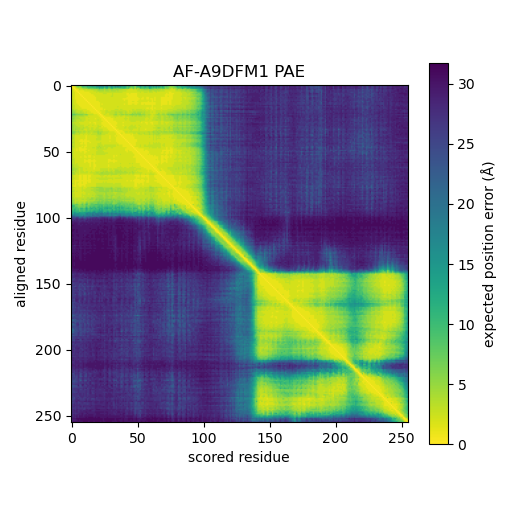9 1.00 88.12 86 ILE A C 1
ATOM 668 O O . ILE A 1 86 ? -6.982 -18.267 -3.000 1.00 88.12 86 ILE A O 1
ATOM 672 N N . ALA A 1 87 ? -8.896 -17.201 -2.490 1.00 88.62 87 ALA A N 1
ATOM 673 C CA . ALA A 1 87 ? -9.309 -18.140 -1.449 1.00 88.62 87 ALA A CA 1
ATOM 674 C C . ALA A 1 87 ? -9.416 -19.576 -1.986 1.00 88.62 87 ALA A C 1
ATOM 676 O O . ALA A 1 87 ? -8.912 -20.509 -1.361 1.00 88.62 87 ALA A O 1
ATOM 677 N N . LYS A 1 88 ? -9.990 -19.747 -3.184 1.00 89.25 88 LYS A N 1
ATOM 678 C CA . LYS A 1 88 ? -10.076 -21.044 -3.859 1.00 89.25 88 LYS A CA 1
ATOM 679 C C . LYS A 1 88 ? -8.695 -21.627 -4.159 1.00 89.25 88 LYS A C 1
ATOM 681 O O . LYS A 1 88 ? -8.437 -22.766 -3.794 1.00 89.25 88 LYS A O 1
ATOM 686 N N . VAL A 1 89 ? -7.795 -20.855 -4.772 1.00 89.19 89 VAL A N 1
ATOM 687 C CA . VAL A 1 89 ? -6.442 -21.324 -5.126 1.00 89.19 89 VAL A CA 1
ATOM 688 C C . VAL A 1 89 ? -5.674 -21.795 -3.888 1.00 89.19 89 VAL A C 1
ATOM 690 O O . VAL A 1 89 ? -5.040 -22.851 -3.917 1.00 89.19 89 VAL A O 1
ATOM 693 N N . PHE A 1 90 ? -5.752 -21.053 -2.780 1.00 83.50 90 PHE A N 1
ATOM 694 C CA . PHE A 1 90 ? -5.105 -21.457 -1.531 1.00 83.50 90 PHE A CA 1
ATOM 695 C C . PHE A 1 90 ? -5.792 -22.658 -0.861 1.00 83.50 90 PHE A C 1
ATOM 697 O O . PHE A 1 90 ? -5.100 -23.523 -0.319 1.00 83.50 90 PHE A O 1
ATOM 704 N N . GLY A 1 91 ? -7.122 -22.753 -0.933 1.00 84.88 91 GLY A N 1
ATOM 705 C CA . GLY A 1 91 ? -7.883 -23.907 -0.447 1.00 84.88 91 GLY A CA 1
ATOM 706 C C . GLY A 1 91 ? -7.553 -25.198 -1.203 1.00 84.88 91 GLY A C 1
ATOM 707 O O . GLY A 1 91 ? -7.275 -26.229 -0.583 1.00 84.88 91 GLY A O 1
ATOM 708 N N . ASP A 1 92 ? -7.490 -25.126 -2.534 1.00 83.06 92 ASP A N 1
ATOM 709 C CA . ASP A 1 92 ? -7.127 -26.241 -3.412 1.00 83.06 92 ASP A CA 1
ATOM 710 C C . ASP A 1 92 ? -5.677 -26.690 -3.147 1.00 83.06 92 ASP A C 1
ATOM 712 O O . ASP A 1 92 ? -5.405 -27.882 -2.992 1.00 83.06 92 ASP A O 1
ATOM 716 N N . ALA A 1 93 ? -4.744 -25.741 -2.990 1.00 75.88 93 ALA A N 1
ATOM 717 C CA . ALA A 1 93 ? -3.345 -26.036 -2.673 1.00 75.88 93 ALA A CA 1
ATOM 718 C C . ALA A 1 93 ? -3.165 -26.694 -1.292 1.00 75.88 93 ALA A C 1
ATOM 720 O O . ALA A 1 93 ? -2.335 -27.595 -1.141 1.00 75.88 93 ALA A O 1
ATOM 721 N N . ARG A 1 94 ? -3.933 -26.271 -0.278 1.00 79.75 94 ARG A N 1
ATOM 722 C CA . ARG A 1 94 ? -3.923 -26.894 1.058 1.00 79.75 94 ARG A CA 1
ATOM 723 C C . ARG A 1 94 ? -4.487 -28.312 1.008 1.00 79.75 94 ARG A C 1
ATOM 725 O O . ARG A 1 94 ? -3.906 -29.221 1.597 1.00 79.75 94 ARG A O 1
ATOM 732 N N . SER A 1 95 ? -5.572 -28.505 0.264 1.00 78.88 95 SER A N 1
ATOM 733 C CA . SER A 1 95 ? -6.203 -29.814 0.081 1.00 78.88 95 SER A CA 1
ATOM 734 C C . SER A 1 95 ? -5.263 -30.790 -0.629 1.00 78.88 95 SER A C 1
ATOM 736 O O . SER A 1 95 ? -5.072 -31.902 -0.147 1.00 78.88 95 SER A O 1
ATOM 738 N N . ALA A 1 96 ? -4.578 -30.347 -1.690 1.00 69.25 96 ALA A N 1
ATOM 739 C CA . ALA A 1 96 ? -3.615 -31.164 -2.430 1.00 69.25 96 ALA A CA 1
ATOM 740 C C . ALA A 1 96 ? -2.417 -31.630 -1.579 1.00 69.25 96 ALA A C 1
ATOM 742 O O . ALA A 1 96 ? -1.943 -32.754 -1.753 1.00 69.25 96 ALA A O 1
ATOM 743 N N . ARG A 1 97 ? -1.939 -30.797 -0.638 1.00 70.00 97 ARG A N 1
ATOM 744 C CA . ARG A 1 97 ? -0.871 -31.166 0.317 1.00 70.00 97 ARG A CA 1
ATOM 745 C C . ARG A 1 97 ? -1.341 -32.174 1.361 1.00 70.00 97 ARG A C 1
ATOM 747 O O . ARG A 1 97 ? -0.587 -33.063 1.736 1.00 70.00 97 ARG A O 1
ATOM 754 N N . ASN A 1 98 ? -2.588 -32.061 1.809 1.00 63.84 98 ASN A N 1
ATOM 755 C CA . ASN A 1 98 ? -3.140 -32.984 2.797 1.00 63.84 98 ASN A CA 1
ATOM 756 C C . ASN A 1 98 ? -3.441 -34.364 2.188 1.00 63.84 98 ASN A C 1
ATOM 758 O O . ASN A 1 98 ? -3.285 -35.370 2.870 1.00 63.84 98 ASN A O 1
ATOM 762 N N . THR A 1 99 ? -3.794 -34.439 0.900 1.00 60.03 99 THR A N 1
ATOM 763 C CA . THR A 1 99 ? -4.026 -35.713 0.192 1.00 60.03 99 THR A CA 1
ATOM 764 C C . THR A 1 99 ? -2.747 -36.428 -0.251 1.00 60.03 99 THR A C 1
ATOM 766 O O . THR A 1 99 ? -2.817 -37.563 -0.705 1.00 60.03 99 THR A O 1
ATOM 769 N N . SER A 1 100 ? -1.580 -35.784 -0.152 1.00 55.50 100 SER A N 1
ATOM 770 C CA . SER A 1 100 ? -0.278 -36.376 -0.504 1.00 55.50 100 SER A CA 1
ATOM 771 C C . SER A 1 100 ? 0.543 -36.819 0.718 1.00 55.50 100 SER A C 1
ATOM 773 O O . SER A 1 100 ? 1.667 -37.285 0.562 1.00 55.50 100 SER A O 1
ATOM 775 N N . SER A 1 101 ? -0.034 -36.736 1.924 1.00 49.75 101 SER A N 1
ATOM 776 C CA . SER A 1 101 ? 0.597 -37.121 3.196 1.00 49.75 101 SER A CA 1
ATOM 777 C C . SER A 1 101 ? 0.021 -38.404 3.829 1.00 49.75 101 SER A C 1
ATOM 779 O O . SER A 1 101 ? 0.194 -38.624 5.028 1.00 49.75 101 SER A O 1
ATOM 781 N N . GLU A 1 102 ? -0.625 -39.284 3.061 1.00 46.19 102 GLU A N 1
ATOM 782 C CA . GLU A 1 102 ? -0.890 -40.661 3.502 1.00 46.19 102 GLU A CA 1
ATOM 783 C C . GLU A 1 102 ? 0.096 -41.629 2.833 1.00 46.19 102 GLU A C 1
ATOM 785 O O . GLU A 1 102 ? -0.140 -42.122 1.733 1.00 46.19 102 GLU A O 1
ATOM 790 N N . GLY A 1 103 ? 1.201 -41.909 3.538 1.00 38.53 103 GLY A N 1
ATOM 791 C CA . GLY A 1 103 ? 1.952 -43.160 3.393 1.00 38.53 103 GLY A CA 1
ATOM 792 C C . GLY A 1 103 ? 3.447 -43.058 3.080 1.00 38.53 103 GLY A C 1
ATOM 793 O O . GLY A 1 103 ? 3.835 -43.392 1.970 1.00 38.53 103 GLY A O 1
ATOM 794 N N . ASP A 1 104 ? 4.284 -42.737 4.076 1.00 32.28 104 ASP A N 1
ATOM 795 C CA . ASP A 1 104 ? 5.473 -43.561 4.392 1.00 32.28 104 ASP A CA 1
ATOM 796 C C . ASP A 1 104 ? 6.003 -43.251 5.816 1.00 32.28 104 ASP A C 1
ATOM 798 O O . ASP A 1 104 ? 6.444 -42.128 6.075 1.00 32.28 104 ASP A O 1
ATOM 802 N N . PRO A 1 105 ? 5.948 -44.182 6.791 1.00 42.50 105 PRO A N 1
ATOM 803 C CA . PRO A 1 105 ? 6.426 -43.945 8.146 1.00 42.50 105 PRO A CA 1
ATOM 804 C C . PRO A 1 105 ? 7.881 -44.407 8.299 1.00 42.50 105 PRO A C 1
ATOM 806 O O . PRO A 1 105 ? 8.139 -45.387 8.995 1.00 42.50 105 PRO A O 1
ATOM 809 N N . ARG A 1 106 ? 8.843 -43.716 7.674 1.00 39.66 106 ARG A N 1
ATOM 810 C CA . ARG A 1 106 ? 10.281 -43.849 7.986 1.00 39.66 106 ARG A CA 1
ATOM 811 C C . ARG A 1 106 ? 11.030 -42.547 7.707 1.00 39.66 106 ARG A C 1
ATOM 813 O O . ARG A 1 106 ? 11.462 -42.316 6.592 1.00 39.66 106 ARG A O 1
ATOM 820 N N . ASP A 1 107 ? 11.163 -41.708 8.729 1.00 37.31 107 ASP A N 1
ATOM 821 C CA . ASP A 1 107 ? 12.479 -41.265 9.214 1.00 37.31 107 ASP A CA 1
ATOM 822 C C . ASP A 1 107 ? 12.308 -40.276 10.372 1.00 37.31 107 ASP A C 1
ATOM 824 O O . ASP A 1 107 ? 12.180 -39.063 10.219 1.00 37.31 107 ASP A O 1
ATOM 828 N N . GLN A 1 108 ? 12.307 -40.835 11.580 1.00 40.84 108 GLN A N 1
ATOM 829 C CA . GLN A 1 108 ? 12.722 -40.124 12.780 1.00 40.84 108 GLN A CA 1
ATOM 830 C C . GLN A 1 108 ? 14.217 -40.373 12.953 1.00 40.84 108 GLN A C 1
ATOM 832 O O . GLN A 1 108 ? 14.616 -41.400 13.491 1.00 40.84 108 GLN A O 1
ATOM 837 N N . SER A 1 109 ? 15.041 -39.432 12.500 1.00 38.38 109 SER A N 1
ATOM 838 C CA . SER A 1 109 ? 16.438 -39.324 12.915 1.00 38.38 109 SER A CA 1
ATOM 839 C C . SER A 1 109 ? 16.952 -37.923 12.611 1.00 38.38 109 SER A C 1
ATOM 841 O O . SER A 1 109 ? 16.723 -37.402 11.527 1.00 38.38 109 SER A O 1
ATOM 843 N N . ASN A 1 110 ? 17.695 -37.362 13.561 1.00 32.62 110 ASN A N 1
ATOM 844 C CA . ASN A 1 110 ? 18.455 -36.109 13.494 1.00 32.62 110 ASN A CA 1
ATOM 845 C C . ASN A 1 110 ? 17.661 -34.833 13.799 1.00 32.62 110 ASN A C 1
ATOM 847 O O . ASN A 1 110 ? 17.593 -33.884 13.023 1.00 32.62 110 ASN A O 1
ATOM 851 N N . LYS A 1 111 ? 17.155 -34.792 15.036 1.00 35.62 111 LYS A N 1
ATOM 852 C CA . LYS A 1 111 ? 17.397 -33.616 15.874 1.00 35.62 111 LYS A CA 1
ATOM 853 C C . LYS A 1 111 ? 18.831 -33.703 16.406 1.00 35.62 111 LYS A C 1
ATOM 855 O O . LYS A 1 111 ? 19.287 -34.797 16.721 1.00 35.62 111 LYS A O 1
ATOM 860 N N . ASP A 1 112 ? 19.448 -32.533 16.507 1.00 30.22 112 ASP A N 1
ATOM 861 C CA . ASP A 1 112 ? 20.741 -32.202 17.116 1.00 30.22 112 ASP A CA 1
ATOM 862 C C . ASP A 1 112 ? 21.914 -32.004 16.140 1.00 30.22 112 ASP A C 1
ATOM 864 O O . ASP A 1 112 ? 22.200 -32.830 15.280 1.00 30.22 112 ASP A O 1
ATOM 868 N N . ALA A 1 113 ? 22.602 -30.877 16.370 1.00 30.20 113 ALA A N 1
ATOM 869 C CA . ALA A 1 113 ? 23.811 -30.346 15.733 1.00 30.20 113 ALA A CA 1
ATOM 870 C C . ALA A 1 113 ? 23.625 -29.479 14.470 1.00 30.20 113 ALA A C 1
ATOM 872 O O . ALA A 1 113 ? 23.767 -29.939 13.343 1.00 30.20 113 ALA A O 1
ATOM 873 N N . LEU A 1 114 ? 23.416 -28.172 14.679 1.00 32.81 114 LEU A N 1
ATOM 874 C CA . LEU A 1 114 ? 24.444 -27.150 14.403 1.00 32.81 114 LEU A CA 1
ATOM 875 C C . LEU A 1 114 ? 23.923 -25.763 14.807 1.00 32.81 114 LEU A C 1
ATOM 877 O O . LEU A 1 114 ? 23.297 -25.032 14.044 1.00 32.81 114 LEU A O 1
ATOM 881 N N . GLN A 1 115 ? 24.188 -25.443 16.069 1.00 30.11 115 GLN A N 1
ATOM 882 C CA . GLN A 1 115 ? 24.374 -24.084 16.551 1.00 30.11 115 GLN A CA 1
ATOM 883 C C . GLN A 1 115 ? 25.825 -23.680 16.232 1.00 30.11 115 GLN A C 1
ATOM 885 O O . GLN A 1 115 ? 26.698 -24.543 16.239 1.00 30.11 115 GLN A O 1
ATOM 890 N N . GLU A 1 116 ? 26.038 -22.379 16.013 1.00 31.86 116 GLU A N 1
ATOM 891 C CA . GLU A 1 116 ? 27.313 -21.665 15.792 1.00 31.86 116 GLU A CA 1
ATOM 892 C C . GLU A 1 116 ? 27.719 -21.397 14.332 1.00 31.86 116 GLU A C 1
ATOM 894 O O . GLU A 1 116 ? 28.481 -22.130 13.716 1.00 31.86 116 GLU A O 1
ATOM 899 N N . SER A 1 117 ? 27.312 -20.225 13.835 1.00 31.23 117 SER A N 1
ATOM 900 C CA . SER A 1 117 ? 28.289 -19.219 13.397 1.00 31.23 117 SER A CA 1
ATOM 901 C C . SER A 1 117 ? 27.622 -17.842 13.342 1.00 31.23 117 SER A C 1
ATOM 903 O O . SER A 1 117 ? 26.918 -17.510 12.387 1.00 31.23 117 SER A O 1
ATOM 905 N N . CYS A 1 118 ? 27.838 -17.043 14.388 1.00 25.56 118 CYS A N 1
ATOM 906 C CA . CYS A 1 118 ? 27.755 -15.591 14.290 1.00 25.56 118 CYS A CA 1
ATOM 907 C C . CYS A 1 118 ? 28.812 -15.136 13.280 1.00 25.56 118 CYS A C 1
ATOM 909 O O . CYS A 1 118 ? 29.989 -15.451 13.447 1.00 25.56 118 CYS A O 1
ATOM 911 N N . ILE A 1 119 ? 28.397 -14.407 12.249 1.00 32.59 119 ILE A N 1
ATOM 912 C CA . ILE A 1 119 ? 29.311 -13.585 11.461 1.00 32.59 119 ILE A CA 1
ATOM 913 C C . ILE A 1 119 ? 28.875 -12.147 11.694 1.00 32.59 119 ILE A C 1
ATOM 915 O O . ILE A 1 119 ? 27.807 -11.723 11.251 1.00 32.59 119 ILE A O 1
ATOM 919 N N . ASP A 1 120 ? 29.705 -11.444 12.454 1.00 28.52 120 ASP A N 1
ATOM 920 C CA . ASP A 1 120 ? 29.671 -10.002 12.620 1.00 28.52 120 ASP A CA 1
ATOM 921 C C . ASP A 1 120 ? 29.827 -9.334 11.248 1.00 28.52 120 ASP A C 1
ATOM 923 O O . ASP A 1 120 ? 30.808 -9.558 10.538 1.00 28.52 120 ASP A O 1
ATOM 927 N N . LEU A 1 121 ? 28.859 -8.500 10.871 1.00 33.59 121 LEU A N 1
ATOM 928 C CA . LEU A 1 121 ? 29.032 -7.526 9.800 1.00 33.59 121 LEU A CA 1
ATOM 929 C C . LEU A 1 121 ? 29.057 -6.141 10.440 1.00 33.59 121 LEU A C 1
ATOM 931 O O . LEU A 1 121 ? 28.021 -5.573 10.792 1.00 33.59 121 LEU A O 1
ATOM 935 N N . GLU A 1 122 ? 30.271 -5.624 10.612 1.00 33.16 122 GLU A N 1
ATOM 936 C CA . GLU A 1 122 ? 30.512 -4.213 10.885 1.00 33.16 122 GLU A CA 1
ATOM 937 C C . GLU A 1 122 ? 29.882 -3.326 9.791 1.00 33.16 122 GLU A C 1
ATOM 939 O O . GLU A 1 122 ? 29.893 -3.686 8.609 1.00 33.16 122 GLU A O 1
ATOM 944 N N . PRO A 1 123 ? 29.362 -2.136 10.140 1.00 34.78 123 PRO A N 1
ATOM 945 C CA . PRO A 1 123 ? 28.906 -1.166 9.161 1.00 34.78 123 PRO A CA 1
ATOM 946 C C . PRO A 1 123 ? 30.074 -0.266 8.732 1.00 34.78 123 PRO A C 1
ATOM 948 O O . PRO A 1 123 ? 30.322 0.776 9.340 1.00 34.78 123 PRO A O 1
ATOM 951 N N . GLU A 1 124 ? 30.768 -0.617 7.649 1.00 31.97 124 GLU A N 1
ATOM 952 C CA . GLU A 1 124 ? 31.652 0.344 6.984 1.00 31.97 124 GLU A CA 1
ATOM 953 C C . GLU A 1 124 ? 30.829 1.389 6.220 1.00 31.97 124 GLU A C 1
ATOM 955 O O . GLU A 1 124 ? 30.114 1.122 5.251 1.00 31.97 124 GLU A O 1
ATOM 960 N N . ALA A 1 125 ? 30.937 2.626 6.692 1.00 32.56 125 ALA A N 1
ATOM 961 C CA . ALA A 1 125 ? 30.417 3.812 6.047 1.00 32.56 125 ALA A CA 1
ATOM 962 C C . ALA A 1 125 ? 31.175 4.113 4.745 1.00 32.56 125 ALA A C 1
ATOM 964 O O . ALA A 1 125 ? 32.393 4.272 4.757 1.00 32.56 125 ALA A O 1
ATOM 965 N N . GLN A 1 126 ? 30.449 4.351 3.649 1.00 34.44 126 GLN A N 1
ATOM 966 C CA . GLN A 1 126 ? 30.972 5.104 2.506 1.00 34.44 126 GLN A CA 1
ATOM 967 C C . GLN A 1 126 ? 29.992 6.208 2.091 1.00 34.44 126 GLN A C 1
ATOM 969 O O . GLN A 1 126 ? 29.010 6.009 1.382 1.00 34.44 126 GLN A O 1
ATOM 974 N N . ASN A 1 127 ? 30.250 7.384 2.666 1.00 31.64 127 ASN A N 1
ATOM 975 C CA . ASN A 1 127 ? 30.529 8.635 1.958 1.00 31.64 127 ASN A CA 1
ATOM 976 C C . ASN A 1 127 ? 29.857 8.827 0.582 1.00 31.64 127 ASN A C 1
ATOM 978 O O . ASN A 1 127 ? 30.350 8.362 -0.440 1.00 31.64 127 ASN A O 1
ATOM 982 N N . LEU A 1 128 ? 28.794 9.631 0.547 1.00 34.12 128 LEU A N 1
ATOM 983 C CA . LEU A 1 128 ? 28.292 10.264 -0.674 1.00 34.12 128 LEU A CA 1
ATOM 984 C C . LEU A 1 128 ? 28.041 11.741 -0.375 1.00 34.12 128 LEU A C 1
ATOM 986 O O . LEU A 1 128 ? 26.934 12.157 -0.043 1.00 34.12 128 LEU A O 1
ATOM 990 N N . ASN A 1 129 ? 29.110 12.526 -0.474 1.00 35.75 129 ASN A N 1
ATOM 991 C CA . ASN A 1 129 ? 29.036 13.961 -0.682 1.00 35.75 129 ASN A CA 1
ATOM 992 C C . ASN A 1 129 ? 29.847 14.314 -1.930 1.00 35.75 129 ASN A C 1
ATOM 994 O O . ASN A 1 129 ? 30.965 13.839 -2.100 1.00 35.75 129 ASN A O 1
ATOM 998 N N . HIS A 1 130 ? 29.285 15.252 -2.693 1.00 31.47 130 HIS A N 1
ATOM 999 C CA . HIS A 1 130 ? 29.955 16.142 -3.640 1.00 31.47 130 HIS A CA 1
ATOM 1000 C C . HIS A 1 130 ? 30.137 15.653 -5.085 1.00 31.47 1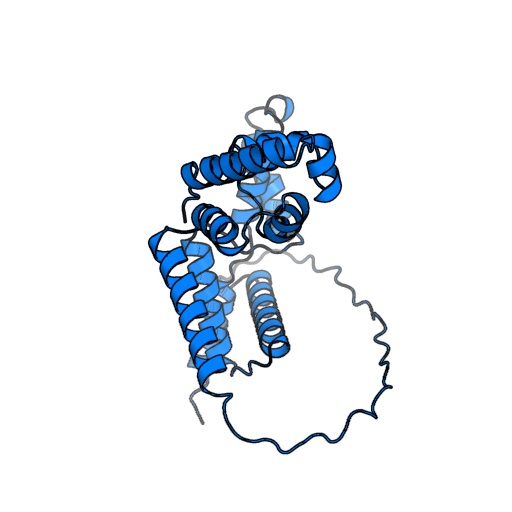30 HIS A C 1
ATOM 1002 O O . HIS A 1 130 ? 31.182 15.124 -5.432 1.00 31.47 130 HIS A O 1
ATOM 1008 N N . ILE A 1 131 ? 29.173 15.992 -5.955 1.00 37.53 131 ILE A N 1
ATOM 1009 C CA . ILE A 1 131 ? 29.489 16.528 -7.288 1.00 37.53 131 ILE A CA 1
ATOM 1010 C C . ILE A 1 131 ? 28.546 17.703 -7.568 1.00 37.53 131 ILE A C 1
ATOM 1012 O O . ILE A 1 131 ? 27.343 17.540 -7.768 1.00 37.53 131 ILE A O 1
ATOM 1016 N N . GLN A 1 132 ? 29.130 18.897 -7.537 1.00 38.91 132 GLN A N 1
ATOM 1017 C CA . GLN A 1 132 ? 28.642 20.095 -8.199 1.00 38.91 132 GLN A CA 1
ATOM 1018 C C . GLN A 1 132 ? 29.449 20.217 -9.496 1.00 38.91 132 GLN A C 1
ATOM 1020 O O . GLN A 1 132 ? 30.673 20.121 -9.460 1.00 38.91 132 GLN A O 1
ATOM 1025 N N . GLY A 1 133 ? 28.769 20.368 -10.627 1.00 29.69 133 GLY A N 1
ATOM 1026 C CA . GLY A 1 133 ? 29.388 20.508 -11.940 1.00 29.69 133 GLY A CA 1
ATOM 1027 C C . GLY A 1 133 ? 28.340 20.943 -12.955 1.00 29.69 133 GLY A C 1
ATOM 1028 O O . GLY A 1 133 ? 27.255 20.369 -13.009 1.00 29.69 133 GLY A O 1
ATOM 1029 N N . ASP A 1 134 ? 28.669 22.017 -13.657 1.00 32.03 134 ASP A N 1
ATOM 1030 C CA . ASP A 1 134 ? 27.800 22.866 -14.456 1.00 32.03 134 ASP A CA 1
ATOM 1031 C C . ASP A 1 134 ? 27.198 22.209 -15.706 1.00 32.03 134 ASP A C 1
ATOM 1033 O O . ASP A 1 134 ? 27.616 21.156 -16.185 1.00 32.03 134 ASP A O 1
ATOM 1037 N N . ALA A 1 135 ? 26.169 22.885 -16.212 1.00 43.53 135 ALA A N 1
ATOM 1038 C CA . ALA A 1 135 ? 25.395 22.551 -17.390 1.00 43.53 135 ALA A CA 1
ATOM 1039 C C . ALA A 1 135 ? 26.249 22.386 -18.655 1.00 43.53 135 ALA A C 1
ATOM 1041 O O . ALA A 1 135 ? 26.980 23.298 -19.023 1.00 43.53 135 ALA A O 1
ATOM 1042 N N . GLU A 1 136 ? 26.008 21.307 -19.403 1.00 31.81 136 GLU A N 1
ATOM 1043 C CA . GLU A 1 136 ? 25.950 21.380 -20.862 1.00 31.81 136 GLU A CA 1
ATOM 1044 C C . GLU A 1 136 ? 25.114 20.230 -21.443 1.00 31.81 136 GLU A C 1
ATOM 1046 O O . GLU A 1 136 ? 25.228 19.058 -21.089 1.00 31.81 136 GLU A O 1
ATOM 1051 N N . SER A 1 137 ? 24.198 20.616 -22.321 1.00 45.44 137 SER A N 1
ATOM 1052 C CA . SER A 1 137 ? 23.178 19.809 -22.972 1.00 45.44 137 SER A CA 1
ATOM 1053 C C . SER A 1 137 ? 23.752 18.762 -23.932 1.00 45.44 137 SER A C 1
ATOM 1055 O O . SER A 1 137 ? 24.238 19.110 -25.007 1.00 45.44 137 SER A O 1
ATOM 1057 N N . LYS A 1 138 ? 23.547 17.480 -23.618 1.00 32.56 138 LYS A N 1
ATOM 1058 C CA . LYS A 1 138 ? 23.302 16.408 -24.598 1.00 32.56 138 LYS A CA 1
ATOM 1059 C C . LYS A 1 138 ? 22.223 15.489 -24.036 1.00 32.56 138 LYS A C 1
ATOM 1061 O O . LYS A 1 138 ? 22.244 15.171 -22.853 1.00 32.56 138 LYS A O 1
ATOM 1066 N N . SER A 1 139 ? 21.274 15.093 -24.880 1.00 43.38 139 SER A N 1
ATOM 1067 C CA . SER A 1 139 ? 20.127 14.231 -24.569 1.00 43.38 139 SER A CA 1
ATOM 1068 C C . SER A 1 139 ? 20.538 12.777 -24.274 1.00 43.38 139 SER A C 1
ATOM 1070 O O . SER A 1 139 ? 20.149 11.850 -24.984 1.00 43.38 139 SER A O 1
ATOM 1072 N N . GLY A 1 140 ? 21.375 12.585 -23.259 1.00 41.34 140 GLY A N 1
ATOM 1073 C CA . GLY A 1 140 ? 21.579 11.315 -22.579 1.00 41.34 140 GLY A CA 1
ATOM 1074 C C . GLY A 1 140 ? 20.694 11.284 -21.340 1.00 41.34 140 GLY A C 1
ATOM 1075 O O . GLY A 1 140 ? 20.442 12.330 -20.740 1.00 41.34 140 GLY A O 1
ATOM 1076 N N . ALA A 1 141 ? 20.207 10.101 -20.974 1.00 54.97 141 ALA A N 1
ATOM 1077 C CA . ALA A 1 141 ? 19.606 9.865 -19.665 1.00 54.97 141 ALA A CA 1
ATOM 1078 C C . ALA A 1 141 ? 20.431 10.571 -18.581 1.00 54.97 141 ALA A C 1
ATOM 1080 O O . ALA A 1 141 ? 21.665 10.491 -18.609 1.00 54.97 141 ALA A O 1
ATOM 1081 N N . SER A 1 142 ? 19.789 11.274 -17.644 1.00 76.44 142 SER A N 1
ATOM 1082 C CA . SER A 1 142 ? 20.560 11.872 -16.560 1.00 76.44 142 SER A CA 1
ATOM 1083 C C . SER A 1 142 ? 21.250 10.733 -15.802 1.00 76.44 142 SER A C 1
ATOM 1085 O O . SER A 1 142 ? 20.651 9.681 -15.589 1.00 76.44 142 SER A O 1
ATOM 1087 N N . GLN A 1 143 ? 22.518 10.892 -15.414 1.00 80.44 143 GLN A N 1
ATOM 1088 C CA . GLN A 1 143 ? 23.261 9.857 -14.670 1.00 80.44 143 GLN A CA 1
ATOM 1089 C C . GLN A 1 143 ? 22.460 9.335 -13.457 1.00 80.44 143 GLN A C 1
ATOM 1091 O O . GLN A 1 143 ? 22.518 8.160 -13.108 1.00 80.44 143 GLN A O 1
ATOM 1096 N N . VAL A 1 144 ? 21.629 10.209 -12.883 1.00 82.88 144 VAL A N 1
ATOM 1097 C CA . VAL A 1 144 ? 20.682 9.915 -11.807 1.00 82.88 144 VAL A CA 1
ATOM 1098 C C . VAL A 1 144 ? 19.632 8.869 -12.207 1.00 82.88 144 VAL A C 1
ATOM 1100 O O . VAL A 1 144 ? 19.333 7.990 -11.403 1.00 82.88 144 VAL A O 1
ATOM 1103 N N . ASP A 1 145 ? 19.092 8.920 -13.426 1.00 84.44 145 ASP A N 1
ATOM 1104 C CA . ASP A 1 145 ? 18.120 7.943 -13.940 1.00 84.44 145 ASP A CA 1
ATOM 1105 C C . ASP A 1 145 ? 18.751 6.556 -14.110 1.00 84.44 145 ASP A C 1
ATOM 1107 O O . ASP A 1 145 ? 18.146 5.534 -13.775 1.00 84.44 145 ASP A O 1
ATOM 1111 N N . ILE A 1 146 ? 19.998 6.528 -14.588 1.00 85.62 146 ILE A N 1
ATOM 1112 C CA . ILE A 1 146 ? 20.779 5.300 -14.765 1.00 85.62 146 ILE A CA 1
ATOM 1113 C C . ILE A 1 146 ? 21.040 4.653 -13.405 1.00 85.62 146 ILE A C 1
ATOM 1115 O O . ILE A 1 146 ? 20.799 3.460 -13.213 1.00 85.62 146 ILE A O 1
ATOM 1119 N N . ASP A 1 147 ? 21.512 5.439 -12.440 1.00 86.50 147 ASP A N 1
ATOM 1120 C CA . ASP A 1 147 ? 21.803 4.932 -11.103 1.00 86.50 147 ASP A CA 1
ATOM 1121 C C . ASP A 1 147 ? 20.527 4.505 -10.374 1.00 86.50 147 ASP A C 1
ATOM 1123 O O . ASP A 1 147 ? 20.526 3.482 -9.685 1.00 86.50 147 ASP A O 1
ATOM 1127 N N . PHE A 1 148 ? 19.416 5.211 -10.588 1.00 88.94 148 PHE A N 1
ATOM 1128 C CA . PHE A 1 148 ? 18.116 4.812 -10.062 1.00 88.94 148 PHE A CA 1
ATOM 1129 C C . PHE A 1 148 ? 17.685 3.441 -10.591 1.00 88.94 148 PHE A C 1
ATOM 1131 O O . PHE A 1 148 ? 17.339 2.560 -9.802 1.00 88.94 148 PHE A O 1
ATOM 1138 N N . TRP A 1 149 ? 17.790 3.213 -11.901 1.00 91.69 149 TRP A N 1
ATOM 1139 C CA . TRP A 1 149 ? 17.523 1.907 -12.503 1.00 91.69 149 TRP A CA 1
ATOM 1140 C C . TRP A 1 149 ? 18.424 0.799 -11.935 1.00 91.69 149 TRP A C 1
ATOM 1142 O O . TRP A 1 149 ? 17.933 -0.262 -11.547 1.00 91.69 149 TRP A O 1
ATOM 1152 N N . ARG A 1 150 ? 19.733 1.049 -11.787 1.00 91.06 150 ARG A N 1
ATOM 1153 C CA . ARG A 1 150 ? 20.673 0.079 -11.188 1.00 91.06 150 ARG A CA 1
ATOM 1154 C C . ARG A 1 150 ? 20.303 -0.287 -9.752 1.00 91.06 150 ARG A C 1
ATOM 1156 O O . ARG A 1 150 ? 20.410 -1.455 -9.373 1.00 91.06 150 ARG A O 1
ATOM 1163 N N . ILE A 1 151 ? 19.872 0.691 -8.956 1.00 91.19 151 ILE A N 1
ATOM 1164 C CA . ILE A 1 151 ? 19.413 0.467 -7.580 1.00 91.19 151 ILE A CA 1
ATOM 1165 C C . ILE A 1 151 ? 18.172 -0.430 -7.578 1.00 91.19 151 ILE A C 1
ATOM 1167 O O . ILE A 1 151 ? 18.127 -1.388 -6.805 1.00 91.19 151 ILE A O 1
ATOM 1171 N N . LEU A 1 152 ? 17.204 -0.167 -8.462 1.00 92.25 152 LEU A N 1
ATOM 1172 C CA . LEU A 1 152 ? 15.996 -0.987 -8.592 1.00 92.25 152 LEU A CA 1
ATOM 1173 C C . LEU A 1 152 ? 16.335 -2.428 -8.992 1.00 92.25 152 LEU A C 1
ATOM 1175 O O . LEU A 1 152 ? 15.879 -3.358 -8.328 1.00 92.25 152 LEU A O 1
ATOM 1179 N N . LYS A 1 153 ? 17.200 -2.620 -9.997 1.00 94.00 153 LYS A N 1
ATOM 1180 C CA . LYS A 1 153 ? 17.687 -3.951 -10.404 1.00 94.00 153 LYS A CA 1
ATOM 1181 C C . LYS A 1 153 ? 18.329 -4.710 -9.253 1.00 94.00 153 LYS A C 1
ATOM 1183 O O . LYS A 1 153 ? 17.980 -5.862 -8.999 1.00 94.00 153 LYS A O 1
ATOM 1188 N N . ARG A 1 154 ? 19.250 -4.062 -8.534 1.00 93.56 154 ARG A N 1
ATOM 1189 C CA . ARG A 1 154 ? 19.951 -4.676 -7.402 1.00 93.56 154 ARG A CA 1
ATOM 1190 C C . ARG A 1 154 ? 18.978 -5.067 -6.293 1.00 93.56 154 ARG A C 1
ATOM 1192 O O . ARG A 1 154 ? 19.020 -6.204 -5.841 1.00 93.56 154 ARG A O 1
ATOM 1199 N N . GLY A 1 155 ? 18.094 -4.154 -5.892 1.00 92.00 155 GLY A N 1
ATOM 1200 C CA . GLY A 1 155 ? 17.116 -4.413 -4.836 1.00 92.00 155 GLY A CA 1
ATOM 1201 C C . GLY A 1 155 ? 16.145 -5.536 -5.196 1.00 92.00 155 GLY A C 1
ATOM 1202 O O . GLY A 1 155 ? 15.870 -6.400 -4.367 1.00 92.00 155 GLY A O 1
ATOM 1203 N N . PHE A 1 156 ? 15.677 -5.567 -6.445 1.00 93.75 156 PHE A N 1
ATOM 1204 C CA . PHE A 1 156 ? 14.785 -6.615 -6.930 1.00 93.75 156 PHE A CA 1
ATOM 1205 C C . PHE A 1 156 ? 15.472 -7.985 -6.951 1.00 93.75 156 PHE A C 1
ATOM 1207 O O . PHE A 1 156 ? 14.912 -8.956 -6.446 1.00 93.75 156 PHE A O 1
ATOM 1214 N N . ARG A 1 157 ? 16.722 -8.052 -7.431 1.00 94.81 157 ARG A N 1
ATOM 1215 C CA . ARG A 1 157 ? 17.543 -9.270 -7.378 1.00 94.81 157 ARG A CA 1
ATOM 1216 C C . ARG A 1 157 ? 17.712 -9.772 -5.950 1.00 94.81 157 ARG A C 1
ATOM 1218 O O . ARG A 1 157 ? 17.431 -10.935 -5.699 1.00 94.81 157 ARG A O 1
ATOM 1225 N N . THR A 1 158 ? 18.142 -8.910 -5.028 1.00 93.00 158 THR A N 1
ATOM 1226 C CA . THR A 1 158 ? 18.312 -9.287 -3.618 1.00 93.00 158 THR A CA 1
ATOM 1227 C C . THR A 1 158 ? 17.006 -9.830 -3.041 1.00 93.00 158 THR A C 1
ATOM 1229 O O . THR A 1 158 ? 16.999 -10.919 -2.485 1.00 93.00 158 THR A O 1
ATOM 1232 N N . GLY A 1 159 ? 15.877 -9.154 -3.278 1.00 92.38 159 GLY A N 1
ATOM 1233 C CA . GLY A 1 159 ? 14.578 -9.610 -2.782 1.00 92.38 159 GLY A CA 1
ATOM 1234 C C . GLY A 1 159 ? 14.121 -10.968 -3.336 1.00 92.38 159 GLY A C 1
ATOM 1235 O O . GLY A 1 159 ? 13.434 -11.707 -2.628 1.00 92.38 159 GLY A O 1
ATOM 1236 N N . LEU A 1 160 ? 14.483 -11.310 -4.576 1.00 93.25 160 LEU A N 1
ATOM 1237 C CA . LEU A 1 160 ? 14.221 -12.632 -5.155 1.00 93.25 160 LEU A CA 1
ATOM 1238 C C . LEU A 1 160 ? 15.161 -13.698 -4.581 1.00 93.25 160 LEU A C 1
ATOM 1240 O O . LEU A 1 160 ? 14.694 -14.767 -4.182 1.00 93.25 160 LEU A O 1
ATOM 1244 N N . SER A 1 161 ? 16.452 -13.382 -4.462 1.00 91.69 161 SER A N 1
ATOM 1245 C CA . SER A 1 161 ? 17.452 -14.271 -3.868 1.00 91.69 161 SER A CA 1
ATOM 1246 C C . SER A 1 161 ? 17.124 -14.623 -2.417 1.00 91.69 161 SER A C 1
ATOM 1248 O O . SER A 1 161 ? 17.191 -15.794 -2.054 1.00 91.69 161 SER A O 1
ATOM 1250 N N . ASP A 1 162 ? 16.679 -13.653 -1.614 1.00 94.31 162 ASP A N 1
ATOM 1251 C CA . ASP A 1 162 ? 16.263 -13.863 -0.217 1.00 94.31 162 ASP A CA 1
ATOM 1252 C C . ASP A 1 162 ? 15.079 -14.841 -0.093 1.00 94.31 162 ASP A C 1
ATOM 1254 O O . ASP A 1 162 ? 14.843 -15.423 0.963 1.00 94.31 162 ASP A O 1
ATOM 1258 N N . ARG A 1 163 ? 14.323 -15.042 -1.181 1.00 94.31 163 ARG A N 1
ATOM 1259 C CA . ARG A 1 163 ? 13.199 -15.988 -1.278 1.00 94.31 163 ARG A CA 1
ATOM 1260 C C . ARG A 1 163 ? 13.583 -17.306 -1.957 1.00 94.31 163 ARG A C 1
ATOM 1262 O O . ARG A 1 163 ? 12.706 -18.121 -2.228 1.00 94.31 163 ARG A O 1
ATOM 1269 N N . GLY A 1 164 ? 14.867 -17.511 -2.250 1.00 92.94 164 GLY A N 1
ATOM 1270 C CA . GLY A 1 164 ? 15.377 -18.699 -2.935 1.00 92.94 164 GLY A CA 1
ATOM 1271 C C . GLY A 1 164 ? 15.072 -18.740 -4.436 1.00 92.94 164 GLY A C 1
ATOM 1272 O O . GLY A 1 164 ? 15.152 -19.807 -5.039 1.00 92.94 164 GLY A O 1
ATOM 1273 N N . ILE A 1 165 ? 14.710 -17.608 -5.051 1.00 93.38 165 ILE A N 1
ATOM 1274 C CA . ILE A 1 165 ? 14.385 -17.531 -6.480 1.00 93.38 165 ILE A CA 1
ATOM 1275 C C . ILE A 1 165 ? 15.614 -17.022 -7.240 1.00 93.38 165 ILE A C 1
ATOM 1277 O O . ILE A 1 165 ? 15.941 -15.836 -7.196 1.00 93.38 165 ILE A O 1
ATOM 1281 N N . ALA A 1 166 ? 16.288 -17.919 -7.960 1.00 91.62 166 ALA A N 1
ATOM 1282 C CA . ALA A 1 166 ? 17.383 -17.561 -8.857 1.00 91.62 166 ALA A CA 1
ATOM 1283 C C . ALA A 1 166 ? 16.835 -17.191 -10.243 1.00 91.62 166 ALA A C 1
ATOM 1285 O O . ALA A 1 166 ? 16.134 -17.983 -10.870 1.00 91.62 166 ALA A O 1
ATOM 1286 N N . VAL A 1 167 ? 17.160 -15.989 -10.721 1.00 90.38 167 VAL A N 1
ATOM 1287 C CA . VAL A 1 167 ? 16.692 -15.454 -12.009 1.00 90.38 167 VAL A CA 1
ATOM 1288 C C . VAL A 1 167 ? 17.883 -14.884 -12.781 1.00 90.38 167 VAL A C 1
ATOM 1290 O O . VAL A 1 167 ? 18.708 -14.166 -12.208 1.00 90.38 167 VAL A O 1
ATOM 1293 N N . GLY A 1 168 ? 17.986 -15.207 -14.075 1.00 90.81 168 GLY A N 1
ATOM 1294 C CA . GLY A 1 168 ? 19.014 -14.647 -14.962 1.00 90.81 168 GLY A CA 1
ATOM 1295 C C . GLY A 1 168 ? 18.859 -13.131 -15.149 1.00 90.81 168 GLY A C 1
ATOM 1296 O O . GLY A 1 168 ? 17.793 -12.582 -14.895 1.00 90.81 168 GLY A O 1
ATOM 1297 N N . GLU A 1 169 ? 19.907 -12.422 -15.593 1.00 89.62 169 GLU A N 1
ATOM 1298 C CA . GLU A 1 169 ? 19.855 -10.950 -15.764 1.00 89.62 169 GLU A CA 1
ATOM 1299 C C . GLU A 1 169 ? 18.742 -10.518 -16.736 1.00 89.62 169 GLU A C 1
ATOM 1301 O O . GLU A 1 169 ? 17.991 -9.600 -16.417 1.00 89.62 169 GLU A O 1
ATOM 1306 N N . LYS A 1 170 ? 18.564 -11.223 -17.861 1.00 89.31 170 LYS A N 1
ATOM 1307 C CA . LYS A 1 170 ? 17.515 -10.916 -18.851 1.00 89.31 170 LYS A CA 1
ATOM 1308 C C . LYS A 1 170 ? 16.107 -11.050 -18.265 1.00 89.31 170 LYS A C 1
ATOM 1310 O O . LYS A 1 170 ? 15.297 -10.128 -18.359 1.00 89.31 170 LYS A O 1
ATOM 1315 N N . ASP A 1 171 ? 15.838 -12.166 -17.593 1.00 90.06 171 ASP A N 1
ATOM 1316 C CA . ASP A 1 171 ? 14.547 -12.426 -16.948 1.00 90.06 171 ASP A CA 1
ATOM 1317 C C . ASP A 1 171 ? 14.289 -11.455 -15.787 1.00 90.06 171 ASP A C 1
ATOM 1319 O O . ASP A 1 171 ? 13.165 -10.992 -15.598 1.00 90.06 171 ASP A O 1
ATOM 1323 N N . LEU A 1 172 ? 15.338 -11.084 -15.044 1.00 92.44 172 LEU A N 1
ATOM 1324 C CA . LEU A 1 172 ? 15.272 -10.093 -13.973 1.00 92.44 172 LEU A CA 1
ATOM 1325 C C . LEU A 1 172 ? 14.858 -8.723 -14.520 1.00 92.44 172 LEU A C 1
ATOM 1327 O O . LEU A 1 172 ? 13.974 -8.083 -13.952 1.00 92.44 172 LEU A O 1
ATOM 1331 N N . ILE A 1 173 ? 15.486 -8.277 -15.612 1.00 92.38 173 ILE A N 1
ATOM 1332 C CA . ILE A 1 173 ? 15.187 -6.999 -16.265 1.00 92.38 173 ILE A CA 1
ATOM 1333 C C . ILE A 1 173 ? 13.738 -6.979 -16.761 1.00 92.38 173 ILE A C 1
ATOM 1335 O O . ILE A 1 173 ? 13.022 -6.004 -16.518 1.00 92.38 173 ILE A O 1
ATOM 1339 N N . LEU A 1 174 ? 13.285 -8.054 -17.414 1.00 91.44 174 LEU A N 1
ATOM 1340 C CA . LEU A 1 174 ? 11.914 -8.169 -17.916 1.00 91.44 174 LEU A CA 1
ATOM 1341 C C . LEU A 1 174 ? 10.884 -8.171 -16.782 1.00 91.44 174 LEU A C 1
ATOM 1343 O O . LEU A 1 174 ? 9.911 -7.419 -16.840 1.00 91.44 174 LEU A O 1
ATOM 1347 N N . ALA A 1 175 ? 11.111 -8.968 -15.737 1.00 92.19 175 ALA A N 1
ATOM 1348 C CA . ALA A 1 175 ? 10.222 -9.038 -14.583 1.00 92.19 175 ALA A CA 1
ATOM 1349 C C . ALA A 1 175 ? 10.161 -7.702 -13.827 1.00 92.19 175 ALA A C 1
ATOM 1351 O O . ALA A 1 175 ? 9.075 -7.244 -13.466 1.00 92.19 175 ALA A O 1
ATOM 1352 N N . LEU A 1 176 ? 11.309 -7.042 -13.638 1.00 93.31 176 LEU A N 1
ATOM 1353 C CA . LEU A 1 176 ? 11.369 -5.729 -13.005 1.00 93.31 176 LEU A CA 1
ATOM 1354 C C . LEU A 1 176 ? 10.622 -4.679 -13.829 1.00 93.31 176 LEU A C 1
ATOM 1356 O O . LEU A 1 176 ? 9.832 -3.919 -13.273 1.00 93.31 176 LEU A O 1
ATOM 1360 N N . ARG A 1 177 ? 10.833 -4.650 -15.150 1.00 93.75 177 ARG A N 1
ATOM 1361 C CA . ARG A 1 177 ? 10.106 -3.751 -16.050 1.00 93.75 177 ARG A CA 1
ATOM 1362 C C . ARG A 1 177 ? 8.600 -3.970 -15.948 1.00 93.75 177 ARG A C 1
ATOM 1364 O O . ARG A 1 177 ? 7.874 -3.004 -15.746 1.00 93.75 177 ARG A O 1
ATOM 1371 N N . PHE A 1 178 ? 8.146 -5.218 -16.066 1.00 93.50 178 PHE A N 1
ATOM 1372 C CA . PHE A 1 178 ? 6.726 -5.557 -15.986 1.00 93.50 178 PHE A CA 1
ATOM 1373 C C . PHE A 1 178 ? 6.108 -5.065 -14.670 1.00 93.50 178 PHE A C 1
ATOM 1375 O O . PHE A 1 178 ? 5.066 -4.414 -14.670 1.00 93.50 178 PHE A O 1
ATOM 1382 N N . MET A 1 179 ? 6.791 -5.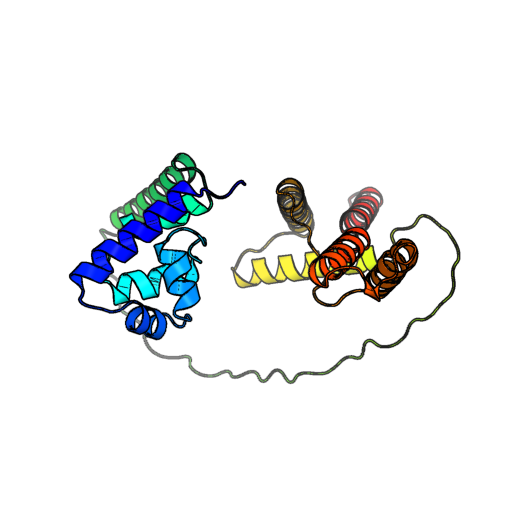299 -13.546 1.00 94.00 179 MET A N 1
ATOM 1383 C CA . MET A 1 179 ? 6.349 -4.823 -12.237 1.00 94.00 179 MET A CA 1
ATOM 1384 C C . MET A 1 179 ? 6.268 -3.290 -12.170 1.00 94.00 179 MET A C 1
ATOM 1386 O O . MET A 1 179 ? 5.294 -2.751 -11.647 1.00 94.00 179 MET A O 1
ATOM 1390 N N . LEU A 1 180 ? 7.272 -2.574 -12.685 1.00 93.00 180 LEU A N 1
ATOM 1391 C CA . LEU A 1 180 ? 7.285 -1.108 -12.677 1.00 93.00 180 LEU A CA 1
ATOM 1392 C C . LEU A 1 180 ? 6.188 -0.517 -13.576 1.00 93.00 180 LEU A C 1
ATOM 1394 O O . LEU A 1 180 ? 5.533 0.443 -13.174 1.00 93.00 180 LEU A O 1
ATOM 1398 N N . GLU A 1 181 ? 5.940 -1.107 -14.748 1.00 92.44 181 GLU A N 1
ATOM 1399 C CA . GLU A 1 181 ? 4.847 -0.703 -15.643 1.00 92.44 181 GLU A CA 1
ATOM 1400 C C . GLU A 1 181 ? 3.471 -0.920 -14.998 1.00 92.44 181 GLU A C 1
ATOM 1402 O O . GLU A 1 181 ? 2.599 -0.056 -15.110 1.00 92.44 181 GLU A O 1
ATOM 1407 N N . GLU A 1 182 ? 3.277 -2.024 -14.275 1.00 91.69 182 GLU A N 1
ATOM 1408 C CA . GLU A 1 182 ? 2.025 -2.298 -13.560 1.00 91.69 182 GLU A CA 1
ATOM 1409 C C . GLU A 1 182 ? 1.794 -1.295 -12.416 1.00 91.69 182 GLU A C 1
ATOM 1411 O O . GLU A 1 182 ? 0.694 -0.757 -12.250 1.00 91.69 182 GLU A O 1
ATOM 1416 N N . ILE A 1 183 ? 2.849 -0.964 -11.660 1.00 88.25 183 ILE A N 1
ATOM 1417 C CA . ILE A 1 183 ? 2.798 0.075 -10.620 1.00 88.25 183 ILE A CA 1
ATOM 1418 C C . ILE A 1 183 ? 2.388 1.420 -11.236 1.00 88.25 183 ILE A C 1
ATOM 1420 O O . ILE A 1 183 ? 1.464 2.062 -10.728 1.00 88.25 183 ILE A O 1
ATOM 1424 N N . GLU A 1 184 ? 3.000 1.827 -12.348 1.00 88.12 184 GLU A N 1
ATOM 1425 C CA . GLU A 1 184 ? 2.655 3.079 -13.034 1.00 88.12 184 GLU A CA 1
ATOM 1426 C C . GLU A 1 184 ? 1.229 3.079 -13.590 1.00 88.12 184 GLU A C 1
ATOM 1428 O O . GLU A 1 184 ? 0.498 4.057 -13.422 1.00 88.12 184 GLU A O 1
ATOM 1433 N N . THR A 1 185 ? 0.795 1.966 -14.183 1.00 88.25 185 THR A N 1
ATOM 1434 C CA . THR A 1 185 ? -0.568 1.802 -14.715 1.00 88.25 185 THR A CA 1
ATOM 1435 C C . THR A 1 185 ? -1.616 1.901 -13.605 1.00 88.25 185 THR A C 1
ATOM 1437 O O . THR A 1 185 ? -2.712 2.424 -13.812 1.00 88.25 185 THR A O 1
ATOM 1440 N N . SER A 1 186 ? -1.265 1.487 -12.385 1.00 84.06 186 SER A N 1
ATOM 1441 C CA . SER A 1 186 ? -2.121 1.645 -11.206 1.00 84.06 186 SER A CA 1
ATOM 1442 C C . SER A 1 186 ? -2.222 3.091 -10.682 1.00 84.06 186 SER A C 1
ATOM 1444 O O . SER A 1 186 ? -3.006 3.353 -9.764 1.00 84.06 186 SER A O 1
ATOM 1446 N N . GLY A 1 187 ? -1.469 4.032 -11.266 1.00 84.00 187 GLY A N 1
ATOM 1447 C CA . GLY A 1 187 ? -1.390 5.436 -10.856 1.00 84.00 187 GLY A CA 1
ATOM 1448 C C . GLY A 1 187 ? -0.408 5.695 -9.710 1.00 84.00 187 GLY A C 1
ATOM 1449 O O . GLY A 1 187 ? -0.481 6.743 -9.063 1.00 84.00 187 GLY A O 1
ATOM 1450 N N . LEU A 1 188 ? 0.479 4.740 -9.420 1.00 85.44 188 LEU A N 1
ATOM 1451 C CA . LEU A 1 188 ? 1.529 4.863 -8.414 1.00 85.44 188 LEU A CA 1
ATOM 1452 C C . LEU A 1 1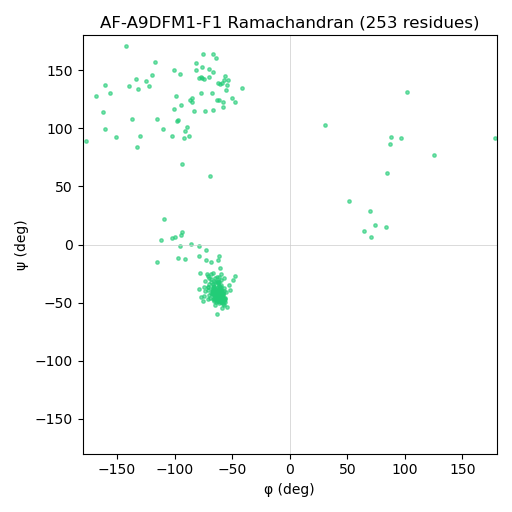88 ? 2.868 5.186 -9.086 1.00 85.44 188 LEU A C 1
ATOM 1454 O O . LEU A 1 188 ? 3.126 4.780 -10.211 1.00 85.44 188 LEU A O 1
ATOM 1458 N N . HIS A 1 189 ? 3.742 5.901 -8.379 1.00 83.62 189 HIS A N 1
ATOM 1459 C CA . HIS A 1 189 ? 5.083 6.227 -8.865 1.00 83.62 189 HIS A CA 1
ATOM 1460 C C . HIS A 1 189 ? 6.135 5.701 -7.898 1.00 83.62 189 HIS A C 1
ATOM 1462 O O . HIS A 1 189 ? 6.014 5.873 -6.682 1.00 83.62 189 HIS A O 1
ATOM 1468 N N . VAL A 1 190 ? 7.186 5.093 -8.445 1.00 85.06 190 VAL A N 1
ATOM 1469 C CA . VAL A 1 190 ? 8.361 4.695 -7.669 1.00 85.06 190 VAL A CA 1
ATOM 1470 C C . VAL A 1 190 ? 9.289 5.895 -7.567 1.00 85.06 190 VAL A C 1
ATOM 1472 O O . VAL A 1 190 ? 9.697 6.464 -8.573 1.00 85.06 190 VAL A O 1
ATOM 1475 N N . VAL A 1 191 ? 9.603 6.299 -6.339 1.00 83.75 191 VAL A N 1
ATOM 1476 C CA . VAL A 1 191 ? 10.391 7.501 -6.060 1.00 83.75 191 VAL A CA 1
ATOM 1477 C C . VAL A 1 191 ? 11.462 7.161 -5.023 1.00 83.75 191 VAL A C 1
ATOM 1479 O O . VAL A 1 191 ? 11.173 6.403 -4.091 1.00 83.75 191 VAL A O 1
ATOM 1482 N N . PRO A 1 192 ? 12.685 7.710 -5.130 1.00 79.50 192 PRO A N 1
ATOM 1483 C CA . PRO A 1 192 ? 13.691 7.567 -4.088 1.00 79.50 192 PRO A CA 1
ATOM 1484 C C . PRO A 1 192 ? 13.171 8.032 -2.723 1.00 79.50 192 PRO A C 1
ATOM 1486 O O . PRO A 1 192 ? 12.553 9.090 -2.606 1.00 79.50 192 PRO A O 1
ATOM 1489 N N . TRP A 1 193 ? 13.480 7.272 -1.670 1.00 74.94 193 TRP A N 1
ATOM 1490 C CA . TRP A 1 193 ? 13.148 7.663 -0.294 1.00 74.94 193 TRP A CA 1
ATOM 1491 C C . TRP A 1 193 ? 13.820 8.984 0.111 1.00 74.94 193 TRP A C 1
ATOM 1493 O O . TRP A 1 193 ? 13.221 9.821 0.787 1.00 74.94 193 TRP A O 1
ATOM 1503 N N . LYS A 1 194 ? 15.074 9.180 -0.314 1.00 79.00 194 LYS A N 1
ATOM 1504 C CA . LYS A 1 194 ? 15.805 10.438 -0.142 1.00 79.00 194 LYS A CA 1
ATOM 1505 C C . LYS A 1 194 ? 15.628 11.282 -1.406 1.00 79.00 194 LYS A C 1
ATOM 1507 O O . LYS A 1 194 ? 16.039 10.813 -2.466 1.00 79.00 194 LYS A O 1
ATOM 1512 N N . PRO A 1 195 ? 15.060 12.498 -1.316 1.00 78.75 195 PRO A N 1
ATOM 1513 C CA . PRO A 1 195 ? 14.859 13.328 -2.493 1.00 78.75 195 PRO A CA 1
ATOM 1514 C C . PRO A 1 195 ? 16.190 13.691 -3.158 1.00 78.75 195 PRO A C 1
ATOM 1516 O O . PRO A 1 195 ? 17.162 14.028 -2.476 1.00 78.75 195 PRO A O 1
ATOM 1519 N N . THR A 1 196 ? 16.224 13.661 -4.486 1.00 82.75 196 THR A N 1
ATOM 1520 C CA . THR A 1 196 ? 17.386 14.089 -5.270 1.00 82.75 196 THR A CA 1
ATOM 1521 C C . THR A 1 196 ? 17.505 15.616 -5.299 1.00 82.75 196 THR A C 1
ATOM 1523 O O . THR A 1 196 ? 16.551 16.349 -5.019 1.00 82.75 196 THR A O 1
ATOM 1526 N N . SER A 1 197 ? 18.678 16.128 -5.684 1.00 82.88 197 SER A N 1
ATOM 1527 C CA . SER A 1 197 ? 18.885 17.571 -5.878 1.00 82.88 197 SER A CA 1
ATOM 1528 C C . SER A 1 197 ? 17.904 18.166 -6.896 1.00 82.88 197 SER A C 1
ATOM 1530 O O . SER A 1 197 ? 17.399 19.265 -6.674 1.00 82.88 197 SER A O 1
ATOM 1532 N N . GLN A 1 198 ? 17.573 17.423 -7.959 1.00 82.81 198 GLN A N 1
ATOM 1533 C CA . GLN A 1 198 ? 16.565 17.827 -8.946 1.00 82.81 198 GLN A CA 1
ATOM 1534 C C . GLN A 1 198 ? 15.169 17.921 -8.324 1.00 82.81 198 GLN A C 1
ATOM 1536 O O . GLN A 1 198 ? 14.482 18.922 -8.509 1.00 82.81 198 GLN A O 1
ATOM 1541 N N . GLN A 1 199 ? 14.777 16.948 -7.497 1.00 81.44 199 GLN A N 1
ATOM 1542 C CA . GLN A 1 199 ? 13.502 17.002 -6.778 1.00 81.44 199 GLN A CA 1
ATOM 1543 C C . GLN A 1 199 ? 13.445 18.180 -5.799 1.00 81.44 199 GLN A C 1
ATOM 1545 O O . GLN A 1 199 ? 12.425 18.861 -5.705 1.00 81.44 199 GLN A O 1
ATOM 1550 N N . HIS A 1 200 ? 14.540 18.475 -5.091 1.00 82.62 200 HIS A N 1
ATOM 1551 C CA . HIS A 1 200 ? 14.628 19.663 -4.240 1.00 82.62 200 HIS A CA 1
ATOM 1552 C C . HIS A 1 200 ? 14.509 20.966 -5.033 1.00 82.62 200 HIS A C 1
ATOM 1554 O O . HIS A 1 200 ? 13.849 21.899 -4.567 1.00 82.62 200 HIS A O 1
ATOM 1560 N N . GLN A 1 201 ? 15.126 21.038 -6.210 1.00 84.56 201 GLN A N 1
ATOM 1561 C CA . GLN A 1 201 ? 15.052 22.204 -7.079 1.00 84.56 201 GLN A CA 1
ATOM 1562 C C . GLN A 1 201 ? 13.630 22.400 -7.623 1.00 84.56 201 GLN A C 1
ATOM 1564 O O . GLN A 1 201 ? 13.065 23.477 -7.450 1.00 84.56 201 GLN A O 1
ATOM 1569 N N . ALA A 1 202 ? 12.991 21.339 -8.119 1.00 83.56 202 ALA A N 1
ATOM 1570 C CA . ALA A 1 202 ? 11.603 21.371 -8.573 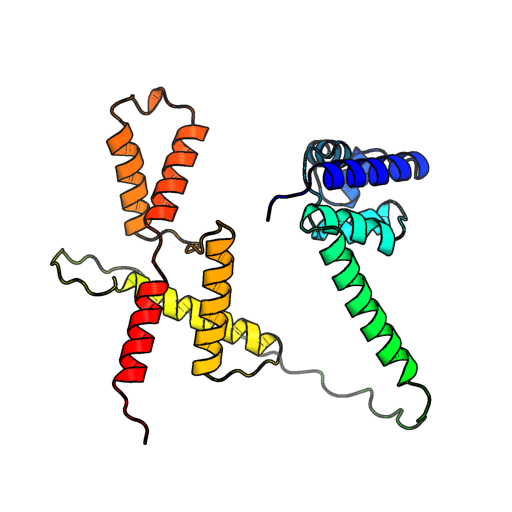1.00 83.56 202 ALA A CA 1
ATOM 1571 C C . ALA A 1 202 ? 10.627 21.765 -7.452 1.00 83.56 202 ALA A C 1
ATOM 1573 O O . ALA A 1 202 ? 9.688 22.528 -7.666 1.00 83.56 202 ALA A O 1
ATOM 1574 N N . ILE A 1 203 ? 10.862 21.309 -6.215 1.00 82.62 203 ILE A N 1
ATOM 1575 C CA . ILE A 1 203 ? 10.090 21.754 -5.047 1.00 82.62 203 ILE A CA 1
ATOM 1576 C C . ILE A 1 203 ? 10.241 23.267 -4.825 1.00 82.62 203 ILE A C 1
ATOM 1578 O O . ILE A 1 203 ? 9.247 23.938 -4.529 1.00 82.62 203 ILE A O 1
ATOM 1582 N N . LYS A 1 204 ? 11.465 23.805 -4.914 1.00 82.75 204 LYS A N 1
ATOM 1583 C CA . LYS A 1 204 ? 11.721 25.245 -4.748 1.00 82.75 204 LYS A CA 1
ATOM 1584 C C . LYS A 1 204 ? 11.022 26.040 -5.845 1.00 82.75 204 LYS A C 1
ATOM 1586 O O . LYS A 1 204 ? 10.268 26.955 -5.520 1.00 82.75 204 LYS A O 1
ATOM 1591 N N . GLU A 1 205 ? 11.184 25.628 -7.096 1.00 84.38 205 GLU A N 1
ATOM 1592 C CA . GLU A 1 205 ? 10.568 26.254 -8.267 1.00 84.38 205 GLU A CA 1
ATOM 1593 C C . GLU A 1 205 ? 9.042 26.204 -8.199 1.00 84.38 205 GLU A C 1
ATOM 1595 O O . GLU A 1 205 ? 8.394 27.235 -8.324 1.00 84.38 205 GLU A O 1
ATOM 1600 N N . ALA A 1 206 ? 8.438 25.065 -7.862 1.00 79.38 206 ALA A N 1
ATOM 1601 C CA . ALA A 1 206 ? 6.984 24.947 -7.745 1.00 79.38 206 ALA A CA 1
ATOM 1602 C C . ALA A 1 206 ? 6.393 25.804 -6.613 1.00 79.38 206 ALA A C 1
ATOM 1604 O O . ALA A 1 206 ? 5.231 26.225 -6.670 1.00 79.38 206 ALA A O 1
ATOM 1605 N N . LEU A 1 207 ? 7.169 26.050 -5.554 1.00 76.75 207 LEU A N 1
ATOM 1606 C CA . LEU A 1 207 ? 6.792 27.010 -4.522 1.00 76.75 207 LEU A CA 1
ATOM 1607 C C . LEU A 1 207 ? 6.960 28.445 -5.020 1.00 76.75 207 LEU A C 1
ATOM 1609 O O . LEU A 1 207 ? 6.136 29.279 -4.658 1.00 76.75 207 LEU A O 1
ATOM 1613 N N . GLU A 1 208 ? 7.987 28.719 -5.824 1.00 77.31 208 GLU A N 1
ATOM 1614 C CA . GLU A 1 208 ? 8.353 30.030 -6.366 1.00 77.31 208 GLU A CA 1
ATOM 1615 C C . GLU A 1 208 ? 7.467 30.520 -7.498 1.00 77.31 208 GLU A C 1
ATOM 1617 O O . GLU A 1 208 ? 6.945 31.627 -7.425 1.00 77.31 208 GLU A O 1
ATOM 1622 N N . GLU A 1 209 ? 7.205 29.689 -8.493 1.00 67.75 209 GLU A N 1
ATOM 1623 C CA . GLU A 1 209 ? 6.327 29.980 -9.620 1.00 67.75 209 GLU A CA 1
ATOM 1624 C C . GLU A 1 209 ? 4.902 30.302 -9.139 1.00 67.75 209 GLU A C 1
ATOM 1626 O O . GLU A 1 209 ? 4.230 31.215 -9.629 1.00 67.75 209 GLU A O 1
ATOM 1631 N N . LYS A 1 210 ? 4.469 29.629 -8.066 1.00 58.94 210 LYS A N 1
ATOM 1632 C CA . LYS A 1 210 ? 3.175 29.872 -7.421 1.00 58.94 210 LYS A CA 1
ATOM 1633 C C . LYS A 1 210 ? 3.193 31.001 -6.381 1.00 58.94 210 LYS A C 1
ATOM 1635 O O . LYS A 1 210 ? 2.124 31.325 -5.859 1.00 58.94 210 LYS A O 1
ATOM 1640 N N . LYS A 1 211 ? 4.338 31.671 -6.133 1.00 52.75 211 LYS A N 1
ATOM 1641 C CA . LYS A 1 211 ? 4.443 32.889 -5.287 1.00 52.75 211 LYS A CA 1
ATOM 1642 C C . LYS A 1 211 ? 3.633 34.078 -5.824 1.00 52.75 211 LYS A C 1
ATOM 1644 O O . LYS A 1 211 ? 3.471 35.038 -5.073 1.00 52.75 211 LYS A O 1
ATOM 1649 N N . ARG A 1 212 ? 3.071 34.037 -7.047 1.00 52.22 212 ARG A N 1
ATOM 1650 C CA . ARG A 1 212 ? 2.132 35.077 -7.538 1.00 52.22 212 ARG A CA 1
ATOM 1651 C C . ARG A 1 212 ? 0.910 35.250 -6.627 1.00 52.22 212 ARG A C 1
ATOM 1653 O O . ARG A 1 212 ? 0.391 36.353 -6.506 1.00 52.22 212 ARG A O 1
ATOM 1660 N N . MET A 1 213 ? 0.501 34.195 -5.923 1.00 49.97 213 MET A N 1
ATOM 1661 C CA . MET A 1 213 ? -0.307 34.326 -4.713 1.00 49.97 213 MET A CA 1
ATOM 1662 C C . MET A 1 213 ? 0.637 34.162 -3.530 1.00 49.97 213 MET A C 1
ATOM 1664 O O . MET A 1 213 ? 1.257 33.110 -3.388 1.00 49.97 213 MET A O 1
ATOM 1668 N N . SER A 1 214 ? 0.789 35.203 -2.705 1.00 54.56 214 SER A N 1
ATOM 1669 C CA . SER A 1 214 ? 1.764 35.187 -1.612 1.00 54.56 214 SER A CA 1
ATOM 1670 C C . SER A 1 214 ? 1.641 33.880 -0.824 1.00 54.56 214 SER A C 1
ATOM 1672 O O . SER A 1 214 ? 0.573 33.535 -0.312 1.00 54.56 214 SER A O 1
ATOM 1674 N N . ILE A 1 215 ? 2.753 33.138 -0.742 1.00 56.03 215 ILE A N 1
ATOM 1675 C CA . ILE A 1 215 ? 2.874 31.866 -0.015 1.00 56.03 215 ILE A CA 1
ATOM 1676 C C . ILE A 1 215 ? 2.266 31.988 1.389 1.00 56.03 215 ILE A C 1
ATOM 1678 O O . ILE A 1 215 ? 1.784 31.003 1.937 1.00 56.03 215 ILE A O 1
ATOM 1682 N N . ARG A 1 216 ? 2.232 33.183 1.983 1.00 56.81 216 ARG A N 1
ATOM 1683 C CA . ARG A 1 216 ? 1.631 33.443 3.294 1.00 56.81 216 ARG A CA 1
ATOM 1684 C C . ARG A 1 216 ? 0.120 33.149 3.354 1.00 56.81 216 ARG A C 1
ATOM 1686 O O . ARG A 1 216 ? -0.350 32.755 4.413 1.00 56.81 216 ARG A O 1
ATOM 1693 N N . TRP A 1 217 ? -0.605 33.259 2.238 1.00 57.41 217 TRP A N 1
ATOM 1694 C CA . TRP A 1 217 ? -2.070 33.112 2.153 1.00 57.41 217 TRP A CA 1
ATOM 1695 C C . TRP A 1 217 ? -2.551 31.720 1.726 1.00 57.41 217 TRP A C 1
ATOM 1697 O O . TRP A 1 217 ? -3.733 31.400 1.838 1.00 57.41 217 TRP A O 1
ATOM 1707 N N . VAL A 1 218 ? -1.647 30.861 1.252 1.00 63.19 218 VAL A N 1
ATOM 1708 C CA . VAL A 1 218 ? -1.991 29.501 0.826 1.00 63.19 218 VAL A CA 1
ATOM 1709 C C . VAL A 1 218 ? -1.989 28.564 2.039 1.00 63.19 218 VAL A C 1
ATOM 1711 O O . VAL A 1 218 ? -0.989 28.462 2.755 1.00 63.19 218 VAL A O 1
ATOM 1714 N N . ARG A 1 219 ? -3.094 27.835 2.258 1.00 72.94 219 ARG A N 1
ATOM 1715 C CA . ARG A 1 219 ? -3.200 26.814 3.319 1.00 72.94 219 ARG A CA 1
ATOM 1716 C C . ARG A 1 219 ? -2.055 25.796 3.216 1.00 72.94 219 ARG A C 1
ATOM 1718 O O . ARG A 1 219 ? -1.709 25.348 2.122 1.00 72.94 219 ARG A O 1
ATOM 1725 N N 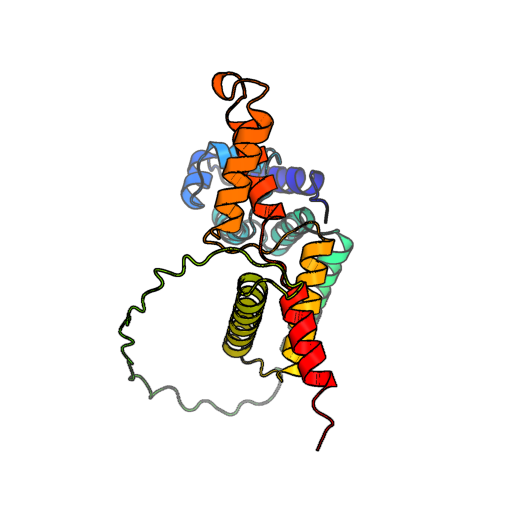. THR A 1 220 ? -1.518 25.363 4.357 1.00 73.94 220 THR A N 1
ATOM 1726 C CA . THR A 1 220 ? -0.378 24.426 4.449 1.00 73.94 220 THR A CA 1
ATOM 1727 C C . THR A 1 220 ? -0.579 23.150 3.625 1.00 73.94 220 THR A C 1
ATOM 1729 O O . THR A 1 220 ? 0.334 22.721 2.923 1.00 73.94 220 THR A O 1
ATOM 1732 N N . ARG A 1 221 ? -1.802 22.601 3.610 1.00 76.38 221 ARG A N 1
ATOM 1733 C CA . ARG A 1 221 ? -2.164 21.405 2.829 1.00 76.38 221 ARG A CA 1
ATOM 1734 C C . ARG A 1 221 ? -1.958 21.585 1.321 1.00 76.38 221 ARG A C 1
ATOM 1736 O O . ARG A 1 221 ? -1.536 20.657 0.637 1.00 76.38 221 ARG A O 1
ATOM 1743 N N . THR A 1 222 ? -2.231 22.775 0.798 1.00 77.50 222 THR A N 1
ATOM 1744 C CA . THR A 1 222 ? -2.079 23.081 -0.629 1.00 77.50 222 THR A CA 1
ATOM 1745 C C . THR A 1 222 ? -0.605 23.214 -1.005 1.00 77.50 222 THR A C 1
ATOM 1747 O O . THR A 1 222 ? -0.188 22.655 -2.015 1.00 77.50 222 THR A O 1
ATOM 1750 N N . LYS A 1 223 ? 0.211 23.847 -0.148 1.00 76.38 223 LYS A N 1
ATOM 1751 C CA . LYS A 1 223 ? 1.674 23.887 -0.326 1.00 76.38 223 LYS A CA 1
ATOM 1752 C C . LYS A 1 223 ? 2.263 22.486 -0.346 1.00 76.38 223 LYS A C 1
ATOM 1754 O O . LYS A 1 223 ? 3.065 22.170 -1.212 1.00 76.38 223 LYS A O 1
ATOM 1759 N N . GLN A 1 224 ? 1.843 21.644 0.594 1.00 76.38 224 GLN A N 1
ATOM 1760 C CA . GLN A 1 224 ? 2.309 20.268 0.684 1.00 76.38 224 GLN A CA 1
ATOM 1761 C C . GLN A 1 224 ? 1.950 19.468 -0.578 1.00 76.38 224 GLN A C 1
ATOM 1763 O O . GLN A 1 224 ? 2.815 18.791 -1.122 1.00 76.38 224 GLN A O 1
ATOM 1768 N N . ARG A 1 225 ? 0.729 19.619 -1.113 1.00 82.12 225 ARG A N 1
ATOM 1769 C CA . ARG A 1 225 ? 0.348 19.017 -2.404 1.00 82.12 225 ARG A CA 1
ATOM 1770 C C . ARG A 1 225 ? 1.232 19.477 -3.560 1.00 82.12 225 ARG A C 1
ATOM 1772 O O . ARG A 1 225 ? 1.604 18.655 -4.385 1.00 82.12 225 ARG A O 1
ATOM 1779 N N . TRP A 1 226 ? 1.567 20.765 -3.631 1.00 80.88 226 TRP A N 1
ATOM 1780 C CA . TRP A 1 226 ? 2.443 21.279 -4.688 1.00 80.88 226 TRP A CA 1
ATOM 1781 C C . TRP A 1 226 ? 3.858 20.722 -4.584 1.00 80.88 226 TRP A C 1
ATOM 1783 O O . TRP A 1 226 ? 4.406 20.312 -5.597 1.00 80.88 226 TRP A O 1
ATOM 1793 N N . ARG A 1 227 ? 4.407 20.641 -3.365 1.00 79.88 227 ARG A N 1
ATOM 1794 C CA . ARG A 1 227 ? 5.722 20.037 -3.115 1.00 79.88 227 ARG A CA 1
ATOM 1795 C C . ARG A 1 227 ? 5.755 18.578 -3.552 1.00 79.88 227 ARG A C 1
ATOM 1797 O O . ARG A 1 227 ? 6.659 18.197 -4.278 1.00 79.88 227 ARG A O 1
ATOM 1804 N N . TYR A 1 228 ? 4.761 17.785 -3.145 1.00 79.75 228 TYR A N 1
ATOM 1805 C CA . TYR A 1 228 ? 4.698 16.376 -3.535 1.00 79.75 228 TYR A CA 1
ATOM 1806 C C . TYR A 1 228 ? 4.547 16.205 -5.039 1.00 79.75 228 TYR A C 1
ATOM 1808 O O . TYR A 1 228 ? 5.257 15.396 -5.616 1.00 79.75 228 TYR A O 1
ATOM 1816 N N . LYS A 1 229 ? 3.670 16.987 -5.676 1.00 84.31 229 LYS A N 1
ATOM 1817 C CA . LYS A 1 229 ? 3.482 16.914 -7.124 1.00 84.31 229 LYS A CA 1
ATOM 1818 C C . LYS A 1 229 ? 4.784 17.223 -7.873 1.00 84.31 229 LYS A C 1
ATOM 1820 O O . LYS A 1 229 ? 5.201 16.415 -8.686 1.00 84.31 229 LYS A O 1
ATOM 1825 N N . ALA A 1 230 ? 5.459 18.315 -7.520 1.00 83.75 230 ALA A N 1
ATOM 1826 C CA . ALA A 1 230 ? 6.723 18.695 -8.148 1.00 83.75 230 ALA A CA 1
ATOM 1827 C C . ALA A 1 230 ? 7.846 17.676 -7.893 1.00 83.75 230 ALA A C 1
ATOM 1829 O O . ALA A 1 230 ? 8.633 17.387 -8.784 1.00 83.75 230 ALA A O 1
ATOM 1830 N N . ALA A 1 231 ? 7.908 17.099 -6.690 1.00 82.31 231 ALA A N 1
ATOM 1831 C CA . ALA A 1 231 ? 8.887 16.065 -6.365 1.00 82.31 231 ALA A CA 1
ATOM 1832 C C . ALA A 1 231 ? 8.655 14.763 -7.146 1.00 82.31 231 ALA A C 1
ATOM 1834 O O . ALA A 1 231 ? 9.619 14.107 -7.522 1.00 82.31 231 ALA A O 1
ATOM 1835 N N . VAL A 1 232 ? 7.393 14.384 -7.368 1.00 83.19 232 VAL A N 1
ATOM 1836 C CA . VAL A 1 232 ? 7.029 13.208 -8.173 1.00 83.19 232 VAL A CA 1
ATOM 1837 C C . VAL A 1 232 ? 7.325 13.458 -9.650 1.00 83.19 232 VAL A C 1
ATOM 1839 O O . VAL A 1 232 ? 7.909 12.600 -10.294 1.00 83.19 232 VAL A O 1
ATOM 1842 N N . GLU A 1 233 ? 6.989 14.639 -10.172 1.00 84.56 233 GLU A N 1
ATOM 1843 C CA . GLU A 1 233 ? 7.266 15.012 -11.568 1.00 84.56 233 GLU A CA 1
ATOM 1844 C C . GLU A 1 233 ? 8.770 15.106 -11.867 1.00 84.56 233 GLU A C 1
ATOM 1846 O O . GLU A 1 233 ? 9.191 14.785 -12.971 1.00 84.56 233 GLU A O 1
ATOM 1851 N N . ALA A 1 234 ? 9.580 15.503 -10.883 1.00 85.06 234 ALA A N 1
ATOM 1852 C CA . ALA A 1 234 ? 11.039 15.553 -10.986 1.00 85.06 234 ALA A CA 1
ATOM 1853 C C . ALA A 1 234 ? 11.737 14.282 -10.469 1.00 85.06 234 ALA A C 1
ATOM 1855 O O . ALA A 1 234 ? 12.948 14.298 -10.233 1.00 85.06 234 ALA A O 1
ATOM 1856 N N . ALA A 1 235 ? 10.989 13.208 -10.196 1.00 84.44 235 ALA A N 1
ATOM 1857 C CA . ALA A 1 235 ? 11.584 11.945 -9.784 1.00 84.44 235 ALA A CA 1
ATOM 1858 C C . ALA A 1 235 ? 12.399 11.332 -10.937 1.00 84.44 235 ALA A C 1
ATOM 1860 O O . ALA A 1 235 ? 12.029 11.512 -12.099 1.00 84.44 235 ALA A O 1
ATOM 1861 N N . PRO A 1 236 ? 13.481 10.592 -10.633 1.00 84.19 236 PRO A N 1
ATOM 1862 C CA . PRO A 1 236 ? 14.252 9.905 -11.659 1.00 84.19 236 PRO A CA 1
ATOM 1863 C C . PRO A 1 236 ? 13.379 8.922 -12.443 1.00 84.19 236 PRO A C 1
ATOM 1865 O O . PRO A 1 236 ? 12.562 8.199 -11.866 1.00 84.19 236 PRO A O 1
ATOM 1868 N N . ASN A 1 237 ? 13.569 8.877 -13.756 1.00 88.38 237 ASN A N 1
ATOM 1869 C CA . ASN A 1 237 ? 12.786 8.043 -14.653 1.00 88.38 237 ASN A CA 1
ATOM 1870 C C . ASN A 1 237 ? 13.529 6.736 -14.953 1.00 88.38 237 ASN A C 1
ATOM 1872 O O . ASN A 1 237 ? 14.485 6.703 -15.728 1.00 88.38 237 ASN A O 1
ATOM 1876 N N . TRP A 1 238 ? 13.044 5.632 -14.381 1.00 89.75 238 TRP A N 1
ATOM 1877 C CA . TRP A 1 238 ? 13.633 4.302 -14.566 1.00 89.75 238 TRP A CA 1
ATOM 1878 C C . TRP A 1 238 ? 13.651 3.843 -16.034 1.00 89.75 238 TRP A C 1
ATOM 1880 O O . TRP A 1 238 ? 14.524 3.057 -16.407 1.00 89.75 238 TRP A O 1
ATOM 1890 N N . ARG A 1 239 ? 12.746 4.355 -16.886 1.00 90.06 239 ARG A N 1
ATOM 1891 C CA . ARG A 1 239 ? 12.677 3.995 -18.314 1.00 90.06 239 ARG A CA 1
ATOM 1892 C C . ARG A 1 239 ? 13.953 4.370 -19.054 1.00 90.06 239 ARG A C 1
ATOM 1894 O O . ARG A 1 239 ? 14.398 3.613 -19.906 1.00 90.06 239 ARG A O 1
ATOM 1901 N N . HIS A 1 240 ? 14.580 5.488 -18.691 1.00 86.94 240 HIS A N 1
ATOM 1902 C CA . HIS A 1 240 ? 15.825 5.918 -19.322 1.00 86.94 240 HIS A CA 1
ATOM 1903 C C . HIS A 1 240 ? 16.997 4.979 -19.012 1.00 86.94 240 HIS A C 1
ATOM 1905 O O . HIS A 1 240 ? 17.802 4.693 -19.896 1.00 86.94 240 HIS A O 1
ATOM 1911 N N . GLY A 1 241 ? 17.080 4.464 -17.781 1.00 85.75 241 GLY A N 1
ATOM 1912 C CA . GLY A 1 241 ? 18.074 3.450 -17.425 1.00 85.75 241 GLY A CA 1
ATOM 1913 C C . GLY A 1 241 ? 17.816 2.113 -18.126 1.00 85.75 241 GLY A C 1
ATOM 1914 O O . GLY A 1 241 ? 18.749 1.502 -18.639 1.00 85.75 241 GLY A O 1
ATOM 1915 N N . TYR A 1 242 ? 16.548 1.704 -18.229 1.00 88.25 242 TYR A N 1
ATOM 1916 C CA . TYR A 1 242 ? 16.150 0.504 -18.970 1.00 88.25 242 TYR A CA 1
ATOM 1917 C C . TYR A 1 242 ? 16.471 0.590 -20.473 1.00 88.25 242 TYR A C 1
ATOM 1919 O O . TYR A 1 242 ? 17.001 -0.355 -21.050 1.00 88.25 242 TYR A O 1
ATOM 1927 N N . GLU A 1 243 ? 16.177 1.721 -21.119 1.00 88.06 243 GLU A N 1
ATOM 1928 C CA . GLU A 1 243 ? 16.460 1.939 -22.544 1.00 88.06 243 GLU A CA 1
ATOM 1929 C C . GLU A 1 243 ? 17.955 1.860 -22.868 1.00 88.06 243 GLU A C 1
ATOM 1931 O O . GLU A 1 243 ? 18.322 1.431 -23.961 1.00 88.06 243 GLU A O 1
ATOM 1936 N N . LEU A 1 244 ? 18.817 2.272 -21.936 1.00 85.19 244 LEU A N 1
ATOM 1937 C CA . LEU A 1 244 ? 20.263 2.144 -22.086 1.00 85.19 244 LEU A CA 1
ATOM 1938 C C . LEU A 1 244 ? 20.720 0.693 -21.977 1.00 85.19 244 LEU A C 1
ATOM 1940 O O . LEU A 1 244 ? 21.454 0.243 -22.849 1.00 85.19 244 LEU A O 1
ATOM 1944 N N . ASP A 1 245 ? 20.244 -0.046 -20.973 1.00 83.00 245 ASP A N 1
ATOM 1945 C CA . ASP A 1 245 ? 20.541 -1.478 -20.849 1.00 83.00 245 ASP A CA 1
ATOM 1946 C C . ASP A 1 245 ? 20.097 -2.247 -22.103 1.00 83.00 245 ASP A C 1
ATOM 1948 O O . ASP A 1 245 ? 20.836 -3.083 -22.613 1.00 83.00 245 ASP A O 1
ATOM 1952 N N . LYS A 1 246 ? 18.929 -1.903 -22.661 1.00 84.31 246 LYS A N 1
ATOM 1953 C CA . LYS A 1 246 ? 18.433 -2.497 -23.908 1.00 84.31 246 LYS A CA 1
ATOM 1954 C C . LYS A 1 246 ? 19.363 -2.232 -25.096 1.00 84.31 246 LYS A C 1
ATOM 1956 O O . LYS A 1 246 ? 19.594 -3.130 -25.895 1.00 84.31 246 LYS A O 1
ATOM 1961 N N . LYS A 1 247 ? 19.887 -1.008 -25.225 1.00 82.81 247 LYS A N 1
ATOM 1962 C CA . LYS A 1 247 ? 20.828 -0.657 -26.302 1.00 82.81 247 LYS A CA 1
ATOM 1963 C C . LYS A 1 247 ? 22.148 -1.406 -26.170 1.00 82.81 247 LYS A C 1
ATOM 1965 O O . LYS A 1 247 ? 22.668 -1.863 -27.175 1.00 82.81 247 LYS A O 1
ATOM 1970 N N . VAL A 1 248 ? 22.651 -1.570 -24.946 1.00 79.06 248 VAL A N 1
ATOM 1971 C CA . VAL A 1 248 ? 23.864 -2.360 -24.688 1.00 79.06 248 VAL A CA 1
ATOM 1972 C C . VAL A 1 248 ? 23.655 -3.824 -25.094 1.00 79.06 248 VAL A C 1
ATOM 1974 O O . VAL A 1 248 ? 24.517 -4.392 -25.751 1.00 79.06 248 VAL A O 1
ATOM 1977 N N . GLU A 1 249 ? 22.491 -4.415 -24.798 1.00 71.00 249 GLU A N 1
ATOM 1978 C CA . GLU A 1 249 ? 22.171 -5.786 -25.233 1.00 71.00 249 GLU A CA 1
ATOM 1979 C C . GLU A 1 249 ? 21.970 -5.929 -26.754 1.00 71.00 249 GLU A C 1
ATOM 1981 O O . GLU A 1 249 ? 22.223 -6.997 -27.304 1.00 71.00 249 GLU A O 1
ATOM 1986 N N . GLU A 1 250 ? 21.500 -4.885 -27.444 1.00 72.88 250 GLU A N 1
ATOM 1987 C CA . GLU A 1 250 ? 21.354 -4.877 -28.910 1.00 72.88 250 GLU A CA 1
ATOM 1988 C C . GLU A 1 250 ? 22.695 -4.660 -29.643 1.00 72.88 250 GLU A C 1
ATOM 1990 O O . GLU A 1 250 ? 22.833 -5.066 -30.798 1.00 72.88 250 GLU A O 1
ATOM 1995 N N . GLU A 1 251 ? 23.675 -4.033 -28.984 1.00 69.12 251 GLU A N 1
ATOM 1996 C CA . GLU A 1 251 ? 25.013 -3.745 -29.521 1.00 69.12 251 GLU A CA 1
ATOM 1997 C C . GLU A 1 251 ? 26.049 -4.851 -29.246 1.00 69.12 251 GLU A C 1
ATOM 1999 O O . GLU A 1 251 ? 27.100 -4.852 -29.887 1.00 69.12 251 GLU A O 1
ATOM 2004 N N . GLU A 1 252 ? 25.760 -5.815 -28.365 1.00 57.47 252 GLU A N 1
ATOM 2005 C CA . GLU A 1 252 ? 26.536 -7.054 -28.212 1.00 57.47 252 GLU A CA 1
ATOM 2006 C C . GLU A 1 252 ? 25.945 -8.165 -29.109 1.00 57.47 252 GLU A C 1
ATOM 2008 O O . GLU A 1 252 ? 25.025 -8.878 -28.694 1.00 57.47 252 GLU A O 1
ATOM 2013 N N . PRO A 1 253 ? 26.420 -8.345 -30.362 1.00 47.19 253 PRO A N 1
ATOM 2014 C CA . PRO A 1 253 ? 26.015 -9.485 -31.171 1.00 47.19 253 PRO A CA 1
ATOM 2015 C C . PRO A 1 253 ? 26.497 -10.765 -30.484 1.00 47.19 253 PRO A C 1
ATOM 2017 O O . PRO A 1 253 ? 27.681 -10.903 -30.189 1.00 47.19 253 PRO A O 1
ATOM 2020 N N . GLY A 1 254 ? 25.557 -11.676 -30.227 1.00 52.81 254 GLY A N 1
ATOM 2021 C CA . GLY A 1 254 ? 25.812 -12.928 -29.524 1.00 52.81 254 GLY A CA 1
ATOM 2022 C C . GLY A 1 254 ? 26.992 -13.711 -30.099 1.00 52.81 254 GLY A C 1
ATOM 2023 O O . GLY A 1 254 ? 27.020 -14.008 -31.296 1.00 52.81 254 GLY A O 1
ATOM 2024 N N . GLU A 1 255 ? 27.931 -14.045 -29.215 1.00 35.78 255 GLU A N 1
ATOM 2025 C CA . GLU A 1 255 ? 28.833 -15.190 -29.369 1.00 35.78 255 GLU A CA 1
ATOM 2026 C C . GLU A 1 255 ? 28.099 -16.504 -29.066 1.00 35.78 255 GLU A C 1
ATOM 2028 O O . GLU A 1 255 ? 27.274 -16.532 -28.118 1.00 35.78 255 GLU A O 1
#

Radius of gyration: 25.85 Å; Cα contacts (8 Å, |Δi|>4): 193; chains: 1; bounding box: 53×79×58 Å

Solvent-accessible surface area (backbone atoms only — not comparable to full-atom values): 15227 Å² total; per-residue (Å²): 113,81,64,33,59,67,31,17,35,50,46,7,48,55,53,49,53,35,34,65,72,69,71,53,49,66,56,55,52,13,57,75,60,75,44,55,51,70,58,42,53,32,31,44,65,18,76,34,78,74,60,76,88,52,47,63,54,46,28,66,75,46,71,46,65,58,69,66,53,51,53,41,50,49,28,26,68,43,54,63,69,57,48,52,50,53,52,47,55,53,51,52,54,52,50,57,56,61,73,71,68,82,85,79,98,80,82,94,78,79,85,84,89,83,84,88,80,90,76,88,78,80,86,82,84,80,89,89,80,89,87,86,79,82,91,76,94,66,101,59,67,54,71,64,13,38,52,50,28,52,50,51,53,51,52,52,50,49,60,34,49,78,72,74,46,86,73,56,73,70,60,46,53,52,52,50,48,53,52,52,52,51,41,44,75,57,73,45,83,82,63,70,92,68,77,49,73,59,16,53,47,34,28,50,46,55,55,52,73,51,40,84,53,55,68,89,76,54,56,68,69,59,55,52,50,47,36,52,51,29,30,59,74,43,38,64,48,47,64,48,22,49,56,49,54,52,49,54,59,71,70,51,77,83,129

Sequence (255 aa):
MERNQYAATRVGQIIFEHLSESGLTYTELAGRIGVNGTKMKNLCAGRHYLPLELIEPIVEALEIEPENFTGVVLCQYGSECAVQYIAKVFGDARSARNTSSEGDPRDQSNKDALQESCIDLEPEAQNLNHIQGDAESKSGASQVDIDFWRILKRGFRTGLSDRGIAVGEKDLILALRFMLEEIETSGLHVVPWKPTSQQHQAIKEALEEKKRMSIRWVRTRTKQRWRYKAAVEAAPNWRHGYELDKKVEEEEPGE